Protein AF-A0A1T4W318-F1 (afdb_monomer_lite)

Structure (mmCIF, N/CA/C/O backbone):
data_AF-A0A1T4W318-F1
#
_entry.id   AF-A0A1T4W318-F1
#
loop_
_atom_site.group_PDB
_atom_site.id
_atom_site.type_symbol
_atom_site.label_atom_id
_atom_site.label_alt_id
_atom_site.label_comp_id
_atom_site.label_asym_id
_atom_site.label_entity_id
_atom_site.label_seq_id
_atom_site.pdbx_PDB_ins_code
_atom_site.Cartn_x
_atom_site.Cartn_y
_atom_site.Cartn_z
_atom_site.occupancy
_atom_site.B_iso_or_equiv
_atom_site.auth_seq_id
_atom_site.auth_comp_id
_atom_site.auth_asym_id
_atom_site.auth_atom_id
_atom_site.pdbx_PDB_model_num
ATOM 1 N N . MET A 1 1 ? -6.954 -27.597 54.636 1.00 60.28 1 MET A N 1
ATOM 2 C CA . MET A 1 1 ? -7.439 -26.917 53.409 1.00 60.28 1 MET A CA 1
ATOM 3 C C . MET A 1 1 ? -6.517 -25.800 52.884 1.00 60.28 1 MET A C 1
ATOM 5 O O . MET A 1 1 ? -6.237 -25.804 51.695 1.00 60.28 1 MET A O 1
ATOM 9 N N . LYS A 1 2 ? -5.949 -24.894 53.705 1.00 60.28 2 LYS A N 1
ATOM 10 C CA . LYS A 1 2 ? -5.088 -23.780 53.213 1.00 60.28 2 LYS A CA 1
ATOM 11 C C . LYS A 1 2 ? -3.766 -24.197 52.526 1.00 60.28 2 LYS A C 1
ATOM 13 O O . LYS A 1 2 ? -3.317 -23.517 51.609 1.00 60.28 2 LYS A O 1
ATOM 18 N N . ARG A 1 3 ? -3.153 -25.325 52.920 1.00 59.09 3 ARG A N 1
ATOM 19 C CA . ARG A 1 3 ? -1.892 -25.818 52.319 1.00 59.09 3 ARG A CA 1
ATOM 20 C C . ARG A 1 3 ? -2.048 -26.282 50.864 1.00 59.09 3 ARG A C 1
ATOM 22 O O . ARG A 1 3 ? -1.183 -25.980 50.052 1.00 59.09 3 ARG A O 1
ATOM 29 N N . GLN A 1 4 ? -3.149 -26.951 50.514 1.00 62.69 4 GLN A N 1
ATOM 30 C CA . GLN A 1 4 ? -3.390 -27.417 49.139 1.00 62.69 4 GLN A CA 1
ATOM 31 C C . GLN A 1 4 ? -3.578 -26.246 48.163 1.00 62.69 4 GLN A C 1
ATOM 33 O O . GLN A 1 4 ? -2.947 -26.233 47.110 1.00 62.69 4 GLN A O 1
ATOM 38 N N . ALA A 1 5 ? -4.332 -25.213 48.554 1.00 65.19 5 ALA A N 1
ATOM 39 C CA . ALA A 1 5 ? -4.522 -24.008 47.741 1.00 65.19 5 ALA A CA 1
ATOM 40 C C . ALA A 1 5 ? -3.206 -23.240 47.488 1.00 65.19 5 ALA A C 1
ATOM 42 O O . ALA A 1 5 ? -2.981 -22.720 46.395 1.00 65.19 5 ALA A O 1
ATOM 43 N N . PHE A 1 6 ? -2.297 -23.208 48.471 1.00 68.75 6 PHE A N 1
ATOM 44 C CA . PHE A 1 6 ? -0.977 -22.585 48.319 1.00 68.75 6 PHE A CA 1
ATOM 45 C C . PHE A 1 6 ? -0.082 -23.344 47.325 1.00 68.75 6 PHE A C 1
ATOM 47 O O . PHE A 1 6 ? 0.531 -22.731 46.450 1.00 68.75 6 PHE A O 1
ATOM 54 N N . PHE A 1 7 ? -0.052 -24.679 47.407 1.00 63.84 7 PHE A N 1
ATOM 55 C CA . PHE A 1 7 ? 0.689 -25.517 46.456 1.00 63.84 7 PHE A CA 1
ATOM 56 C C . PHE A 1 7 ? 0.143 -25.395 45.029 1.00 63.84 7 PHE A C 1
ATOM 58 O O . PHE A 1 7 ? 0.917 -25.289 44.077 1.00 63.84 7 PHE A O 1
ATOM 65 N N . GLN A 1 8 ? -1.180 -25.332 44.874 1.00 69.12 8 GLN A N 1
ATOM 66 C CA . GLN A 1 8 ? -1.824 -25.172 43.570 1.00 69.12 8 GLN A CA 1
ATOM 67 C C . GLN A 1 8 ? -1.493 -23.810 42.936 1.00 69.12 8 GLN A C 1
ATOM 69 O O . GLN A 1 8 ? -1.136 -23.744 41.759 1.00 69.12 8 GLN A O 1
ATOM 74 N N . LYS A 1 9 ? -1.499 -22.733 43.735 1.00 70.06 9 LYS A N 1
ATOM 75 C CA . LYS A 1 9 ? -1.124 -21.383 43.284 1.00 70.06 9 LYS A CA 1
ATOM 76 C C . LYS A 1 9 ? 0.356 -21.289 42.896 1.00 70.06 9 LYS A C 1
ATOM 78 O O . LYS A 1 9 ? 0.684 -20.668 41.886 1.00 70.06 9 LYS A O 1
ATOM 83 N N . LYS A 1 10 ? 1.249 -21.947 43.647 1.00 69.81 10 LYS A N 1
ATOM 84 C CA . LYS A 1 10 ? 2.689 -21.997 43.337 1.00 69.81 10 LYS A CA 1
ATOM 85 C C . LYS A 1 10 ? 2.968 -22.756 42.031 1.00 69.81 10 LYS A C 1
ATOM 87 O O . LYS A 1 10 ? 3.762 -22.289 41.218 1.00 69.81 10 LYS A O 1
ATOM 92 N N . ASN A 1 11 ? 2.262 -23.863 41.791 1.00 71.38 11 ASN A N 1
ATOM 93 C CA . ASN A 1 11 ? 2.368 -24.631 40.546 1.00 71.38 11 ASN A CA 1
ATOM 94 C C . ASN A 1 11 ? 1.839 -23.862 39.325 1.00 71.38 11 ASN A C 1
ATOM 96 O O . ASN A 1 11 ? 2.457 -23.915 38.263 1.00 71.38 11 ASN A O 1
ATOM 100 N N . LEU A 1 12 ? 0.745 -23.106 39.470 1.00 76.50 12 LEU A N 1
ATOM 101 C CA . LEU A 1 12 ? 0.215 -22.268 38.390 1.00 76.50 12 LEU A CA 1
ATOM 102 C C . LEU A 1 12 ? 1.187 -21.137 38.021 1.00 76.50 12 LEU A C 1
ATOM 104 O O . LEU A 1 12 ? 1.458 -20.912 36.845 1.00 76.50 12 LEU A O 1
ATOM 108 N N . HIS A 1 13 ? 1.769 -20.468 39.020 1.00 73.56 13 HIS A N 1
ATOM 109 C CA . HIS A 1 13 ? 2.728 -19.389 38.784 1.00 73.56 13 HIS A CA 1
ATOM 110 C C . HIS A 1 13 ? 4.007 -19.890 38.092 1.00 73.56 13 HIS A C 1
ATOM 112 O O . HIS A 1 13 ? 4.540 -19.221 37.209 1.00 73.56 13 HIS A O 1
ATOM 118 N N . HIS A 1 14 ? 4.472 -21.095 38.440 1.00 73.94 14 HIS A N 1
ATOM 119 C CA . HIS A 1 14 ? 5.610 -21.728 37.773 1.00 73.94 14 HIS A CA 1
ATOM 120 C C . HIS A 1 14 ? 5.307 -22.075 36.302 1.00 73.94 14 HIS A C 1
ATOM 122 O O . HIS A 1 14 ? 6.143 -21.845 35.427 1.00 73.94 14 HIS A O 1
ATOM 128 N N . ARG A 1 15 ? 4.099 -22.576 35.999 1.00 71.69 15 ARG A N 1
ATOM 129 C CA . ARG A 1 15 ? 3.668 -22.849 34.613 1.00 71.69 15 ARG A CA 1
ATOM 130 C C . ARG A 1 15 ? 3.577 -21.573 33.773 1.00 71.69 15 ARG A C 1
ATOM 132 O O . ARG A 1 15 ? 4.153 -21.510 32.697 1.00 71.69 15 ARG A O 1
ATOM 139 N N . LEU A 1 16 ? 2.968 -20.514 34.304 1.00 73.25 16 LEU A N 1
ATOM 140 C CA . LEU A 1 16 ? 2.862 -19.235 33.590 1.00 73.25 16 LEU A CA 1
ATOM 141 C C . LEU A 1 16 ? 4.231 -18.586 33.338 1.00 73.25 16 LEU A C 1
ATOM 143 O O . LEU A 1 16 ? 4.449 -17.960 32.301 1.00 73.25 16 LEU A O 1
ATOM 147 N N . PHE A 1 17 ? 5.168 -18.731 34.277 1.00 73.00 17 PHE A N 1
ATOM 148 C CA . PHE A 1 17 ? 6.527 -18.221 34.106 1.00 73.00 17 PHE A CA 1
ATOM 149 C C . PHE A 1 17 ? 7.302 -18.996 33.031 1.00 73.00 17 PHE A C 1
ATOM 151 O O . PHE A 1 17 ? 7.996 -18.392 32.213 1.00 73.00 17 PHE A O 1
ATOM 158 N N . THR A 1 18 ? 7.152 -20.323 32.995 1.00 71.50 18 THR A N 1
ATOM 159 C CA . THR A 1 18 ? 7.801 -21.177 31.987 1.00 71.50 18 THR A CA 1
ATOM 160 C C . THR A 1 18 ? 7.230 -20.946 30.586 1.00 71.50 18 THR A C 1
ATOM 162 O O . THR A 1 18 ? 8.010 -20.768 29.653 1.00 71.50 18 THR A O 1
ATOM 165 N N . GLU A 1 19 ? 5.910 -20.810 30.431 1.00 76.06 19 GLU A N 1
ATOM 166 C CA . GLU A 1 19 ? 5.281 -20.464 29.144 1.00 76.06 19 GLU A CA 1
ATOM 167 C C . GLU A 1 19 ? 5.711 -19.089 28.621 1.00 76.06 19 GLU A C 1
ATOM 169 O O . GLU A 1 19 ? 6.049 -18.947 27.444 1.00 76.06 19 GLU A O 1
ATOM 174 N N . LYS A 1 20 ? 5.765 -18.069 29.490 1.00 71.94 20 LYS A N 1
ATOM 175 C CA . LYS A 1 20 ? 6.260 -16.738 29.101 1.00 71.94 20 LYS A CA 1
ATOM 176 C C . LYS A 1 20 ? 7.716 -16.784 28.648 1.00 71.94 20 LYS A C 1
ATOM 178 O O . LYS A 1 20 ? 8.065 -16.115 27.678 1.00 71.94 20 LYS A O 1
ATOM 183 N N . LYS A 1 21 ? 8.551 -17.580 29.323 1.00 68.31 21 LYS A N 1
ATOM 184 C CA . LYS A 1 21 ? 9.958 -17.755 28.954 1.00 68.31 21 LYS A CA 1
ATOM 185 C C . LYS A 1 21 ? 10.088 -18.429 27.587 1.00 68.31 21 LYS A C 1
ATOM 187 O O . LYS A 1 21 ? 10.815 -17.899 26.757 1.00 68.31 21 LYS A O 1
ATOM 192 N N . HIS A 1 22 ? 9.330 -19.501 27.331 1.00 73.44 22 HIS A N 1
ATOM 193 C CA . HIS A 1 22 ? 9.304 -20.187 26.033 1.00 73.44 22 HIS A CA 1
ATOM 194 C C . HIS A 1 22 ? 8.856 -19.268 24.891 1.00 73.44 22 HIS A C 1
ATOM 196 O O . HIS A 1 22 ? 9.549 -19.164 23.879 1.00 73.44 22 HIS A O 1
ATOM 202 N N . LYS A 1 23 ? 7.767 -18.516 25.088 1.00 75.00 23 LYS A N 1
ATOM 203 C CA . LYS A 1 23 ? 7.253 -17.578 24.082 1.00 75.00 23 LYS A CA 1
ATOM 204 C C . LYS A 1 23 ? 8.242 -16.448 23.774 1.00 75.00 23 LYS A C 1
ATOM 206 O O . LYS A 1 23 ? 8.374 -16.045 22.623 1.00 75.00 23 LYS A O 1
ATOM 211 N N . ALA A 1 24 ? 8.963 -15.959 24.785 1.00 75.62 24 ALA A N 1
ATOM 212 C CA . ALA A 1 24 ? 10.011 -14.959 24.595 1.00 75.62 24 ALA A CA 1
ATOM 213 C C . ALA A 1 24 ? 11.214 -15.522 23.818 1.00 75.62 24 ALA A C 1
ATOM 215 O O . ALA A 1 24 ? 11.727 -14.850 22.926 1.00 75.62 24 ALA A O 1
ATOM 216 N N . THR A 1 25 ? 11.641 -16.759 24.103 1.00 77.62 25 THR A N 1
ATOM 217 C CA . THR A 1 25 ? 12.710 -17.420 23.333 1.00 77.62 25 THR A CA 1
ATOM 218 C C . THR A 1 25 ? 12.327 -17.672 21.877 1.00 77.62 25 THR A C 1
ATOM 220 O O . THR A 1 25 ? 13.171 -17.475 21.006 1.00 77.62 25 THR A O 1
ATOM 223 N N . ASP A 1 26 ? 11.073 -18.028 21.589 1.00 82.06 26 ASP A N 1
ATOM 224 C CA . ASP A 1 26 ? 10.614 -18.270 20.214 1.00 82.06 26 ASP A CA 1
ATOM 225 C C . ASP A 1 26 ? 10.582 -16.985 19.376 1.00 82.06 26 ASP A C 1
ATOM 227 O O . ASP A 1 26 ? 10.966 -16.994 18.206 1.00 82.06 26 ASP A O 1
ATOM 231 N N . GLU A 1 27 ? 10.174 -15.858 19.963 1.00 82.25 27 GLU A N 1
ATOM 232 C CA . GLU A 1 27 ? 10.189 -14.559 19.277 1.00 82.25 27 GLU A CA 1
ATOM 233 C C . GLU A 1 27 ? 11.619 -14.069 19.008 1.00 82.25 27 GLU A C 1
ATOM 235 O O . GLU A 1 27 ? 11.922 -13.607 17.907 1.00 82.25 27 GLU A O 1
ATOM 240 N N . VAL A 1 28 ?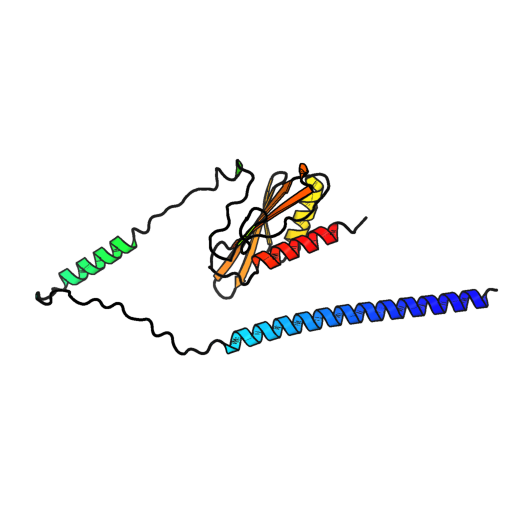 12.537 -14.253 19.964 1.00 79.38 28 VAL A N 1
ATOM 241 C CA . VAL A 1 28 ? 13.962 -13.943 19.762 1.00 79.38 28 VAL A CA 1
ATOM 242 C C . VAL A 1 28 ? 14.576 -14.848 18.688 1.00 79.38 28 VAL A C 1
ATOM 244 O O . VAL A 1 28 ? 15.367 -14.384 17.867 1.00 79.38 28 VAL A O 1
ATOM 247 N N . LEU A 1 29 ? 14.195 -16.128 18.637 1.00 80.75 29 LEU A N 1
ATOM 248 C CA . LEU A 1 29 ? 14.655 -17.056 17.605 1.00 80.75 29 LEU A CA 1
ATOM 249 C C . LEU A 1 29 ? 14.156 -16.648 16.210 1.00 80.75 29 LEU A C 1
ATOM 251 O O . LEU A 1 29 ? 14.946 -16.645 15.266 1.00 80.75 29 LEU A O 1
ATOM 255 N N . LYS A 1 30 ? 12.886 -16.245 16.079 1.00 79.56 30 LYS A N 1
ATOM 256 C CA . LYS A 1 30 ? 12.317 -15.748 14.814 1.00 79.56 30 LYS A CA 1
ATOM 257 C C . LYS A 1 30 ? 13.005 -14.473 14.332 1.00 79.56 30 LYS A C 1
ATOM 259 O O . LYS A 1 30 ? 13.360 -14.394 13.158 1.00 79.56 30 LYS A O 1
ATOM 264 N N . GLU A 1 31 ? 13.244 -13.514 15.224 1.00 79.62 31 GLU A N 1
ATOM 265 C CA . GLU A 1 31 ? 13.974 -12.281 14.900 1.00 79.62 31 GLU A CA 1
ATOM 266 C C . GLU A 1 31 ? 15.417 -12.589 14.466 1.00 79.62 31 GLU A C 1
ATOM 268 O O . GLU A 1 31 ? 15.902 -12.055 13.468 1.00 79.62 31 GLU A O 1
ATOM 273 N N . ASN A 1 32 ? 16.095 -13.520 15.145 1.00 80.31 32 ASN A N 1
ATOM 274 C CA . ASN A 1 32 ? 17.458 -13.927 14.794 1.00 80.31 32 ASN A CA 1
ATOM 275 C C . ASN A 1 32 ? 17.541 -14.666 13.448 1.00 80.31 32 ASN A C 1
ATOM 277 O O . ASN A 1 32 ? 18.517 -14.488 12.717 1.00 80.31 32 ASN A O 1
ATOM 281 N N . ILE A 1 33 ? 16.541 -15.486 13.106 1.00 80.25 33 ILE A N 1
ATOM 282 C CA . ILE A 1 33 ? 16.446 -16.147 11.794 1.00 80.25 33 ILE A CA 1
ATOM 283 C C . ILE A 1 33 ? 16.163 -15.111 10.702 1.00 80.25 33 ILE A C 1
ATOM 285 O O . ILE A 1 33 ? 16.834 -15.103 9.673 1.00 80.25 33 ILE A O 1
ATOM 289 N N . PHE A 1 34 ? 15.230 -14.187 10.942 1.00 80.56 34 PHE A N 1
ATOM 290 C CA . PHE A 1 34 ? 14.921 -13.109 10.006 1.00 80.56 34 PHE A CA 1
ATOM 291 C C . PHE A 1 34 ? 16.146 -12.227 9.722 1.00 80.56 34 PHE A C 1
ATOM 293 O O . PHE A 1 34 ? 16.448 -11.941 8.563 1.00 80.56 34 PHE A O 1
ATOM 300 N N . ARG A 1 35 ? 16.906 -11.853 10.761 1.00 72.88 35 ARG A N 1
ATOM 301 C CA . ARG A 1 35 ? 18.151 -11.087 10.604 1.00 72.88 35 ARG A CA 1
ATOM 302 C C . ARG A 1 35 ? 19.236 -11.857 9.859 1.00 72.88 35 ARG A C 1
ATOM 304 O O . ARG A 1 35 ? 19.910 -11.255 9.027 1.00 72.88 35 ARG A O 1
ATOM 311 N N . ARG A 1 36 ? 19.385 -13.164 10.106 1.00 74.31 36 ARG A N 1
ATOM 312 C CA . ARG A 1 36 ? 20.313 -14.014 9.342 1.00 74.31 36 ARG A CA 1
ATOM 313 C C . ARG A 1 36 ? 19.954 -14.051 7.860 1.00 74.31 36 ARG A C 1
ATOM 315 O O . ARG A 1 36 ? 20.810 -13.728 7.046 1.00 74.31 36 ARG A O 1
ATOM 322 N N . ASN A 1 37 ? 18.688 -14.289 7.525 1.00 72.38 37 ASN A N 1
ATOM 323 C CA . ASN A 1 37 ? 18.222 -14.287 6.134 1.00 72.38 37 ASN A CA 1
ATOM 324 C C . ASN A 1 37 ? 18.430 -12.918 5.459 1.00 72.38 37 ASN A C 1
ATOM 326 O O . ASN A 1 37 ? 18.807 -12.838 4.291 1.00 72.38 37 ASN A O 1
ATOM 330 N N . LEU A 1 38 ? 18.239 -11.817 6.197 1.00 70.44 38 LEU A N 1
ATOM 331 C CA . LEU A 1 38 ? 18.506 -10.468 5.692 1.00 70.44 38 LEU A CA 1
ATOM 332 C C . LEU A 1 38 ? 20.003 -10.234 5.414 1.00 70.44 38 LEU A C 1
ATOM 334 O O . LEU A 1 38 ? 20.351 -9.511 4.482 1.00 70.44 38 LEU A O 1
ATOM 338 N N . GLN A 1 39 ? 20.890 -10.825 6.214 1.00 63.47 39 GLN A N 1
ATOM 339 C CA . GLN A 1 39 ? 22.339 -10.673 6.085 1.00 63.47 39 GLN A CA 1
ATOM 340 C C . GLN A 1 39 ? 22.939 -11.607 5.021 1.00 63.47 39 GLN A C 1
ATOM 342 O O . GLN A 1 39 ? 23.839 -11.197 4.286 1.00 63.47 39 GLN A O 1
ATOM 347 N N . GLU A 1 40 ? 22.395 -12.814 4.863 1.00 62.75 40 GLU A N 1
ATOM 348 C CA . GLU A 1 40 ? 22.712 -13.727 3.757 1.00 62.75 40 GLU A CA 1
ATOM 349 C C . GLU A 1 40 ? 22.303 -13.122 2.407 1.00 62.75 40 GLU A C 1
ATOM 351 O O . GLU A 1 40 ? 23.125 -13.046 1.497 1.00 62.75 40 GLU A O 1
ATOM 356 N N . ASN A 1 41 ? 21.108 -12.530 2.303 1.00 54.88 41 ASN A N 1
ATOM 357 C CA . ASN A 1 41 ? 20.693 -11.819 1.087 1.00 54.88 41 ASN A CA 1
ATOM 358 C C . ASN A 1 41 ? 21.573 -10.593 0.776 1.00 54.88 41 ASN A C 1
ATOM 360 O O . ASN A 1 41 ? 21.838 -10.297 -0.388 1.00 54.88 41 ASN A O 1
ATOM 364 N N . LYS A 1 42 ? 22.083 -9.890 1.798 1.00 55.06 42 LYS A N 1
ATOM 365 C CA . LYS A 1 42 ? 23.044 -8.785 1.610 1.00 55.06 42 LYS A CA 1
ATOM 366 C C . LYS A 1 42 ? 24.429 -9.260 1.165 1.00 55.06 42 LYS A C 1
ATOM 368 O O . LYS A 1 42 ? 25.103 -8.547 0.432 1.00 55.06 42 LYS A O 1
ATOM 373 N N . THR A 1 43 ? 24.873 -10.433 1.612 1.00 50.97 43 THR A N 1
ATOM 374 C CA . THR A 1 43 ? 26.189 -10.987 1.245 1.00 50.97 43 THR A CA 1
ATOM 375 C C . THR A 1 43 ? 26.170 -11.725 -0.093 1.00 50.97 43 THR A C 1
ATOM 377 O O . THR A 1 43 ? 27.205 -11.760 -0.757 1.00 50.97 43 THR A O 1
ATOM 380 N N . ALA A 1 44 ? 25.013 -12.228 -0.534 1.00 50.81 44 ALA A N 1
ATOM 381 C CA . ALA A 1 44 ? 24.790 -12.663 -1.914 1.00 50.81 44 ALA A CA 1
ATOM 382 C C . ALA A 1 44 ? 24.876 -11.478 -2.899 1.00 50.81 44 ALA A C 1
ATOM 384 O O . ALA A 1 44 ? 25.549 -11.572 -3.918 1.00 50.81 44 ALA A O 1
ATOM 385 N N . MET A 1 45 ? 24.328 -10.312 -2.525 1.00 51.00 45 MET A N 1
ATOM 386 C CA . MET A 1 45 ? 24.372 -9.077 -3.328 1.00 51.00 45 MET A CA 1
ATOM 387 C C . MET A 1 45 ? 25.800 -8.578 -3.641 1.00 51.00 45 MET A C 1
ATOM 389 O O . MET A 1 45 ? 25.998 -7.872 -4.625 1.00 51.00 45 MET A O 1
ATOM 393 N N . LEU A 1 46 ? 26.803 -8.940 -2.831 1.00 48.84 46 LEU A N 1
ATOM 394 C CA . LEU A 1 46 ? 28.198 -8.521 -3.030 1.00 48.84 46 LEU A CA 1
ATOM 395 C C . LEU A 1 46 ? 29.050 -9.522 -3.828 1.00 48.84 46 LEU A C 1
ATOM 397 O O . LEU A 1 46 ? 30.171 -9.178 -4.193 1.00 48.84 46 LEU A O 1
ATOM 401 N N . ARG A 1 47 ? 28.561 -10.741 -4.102 1.00 43.56 47 ARG A N 1
ATOM 402 C CA . ARG A 1 47 ? 29.330 -11.765 -4.839 1.00 43.56 47 ARG A CA 1
ATOM 403 C C . ARG A 1 47 ? 29.023 -11.833 -6.333 1.00 43.56 47 ARG A C 1
ATOM 405 O O . ARG A 1 47 ? 29.865 -12.320 -7.077 1.00 43.56 47 ARG A O 1
ATOM 412 N N . ASP A 1 48 ? 27.901 -11.271 -6.774 1.00 45.66 48 ASP A N 1
ATOM 413 C CA . ASP A 1 48 ? 27.502 -11.312 -8.188 1.00 45.66 48 ASP A CA 1
ATOM 414 C C . ASP A 1 48 ? 28.009 -10.107 -9.008 1.00 45.66 48 ASP A C 1
ATOM 416 O O . ASP A 1 48 ? 27.801 -10.037 -10.217 1.00 45.66 48 ASP A O 1
ATOM 420 N N . PHE A 1 49 ? 28.758 -9.184 -8.390 1.00 45.81 49 PHE A N 1
ATOM 421 C CA . PHE A 1 49 ? 29.509 -8.133 -9.090 1.00 45.81 49 PHE A CA 1
ATOM 422 C C . PHE A 1 49 ? 30.851 -8.669 -9.628 1.00 45.81 49 PHE A C 1
ATOM 424 O O . PHE A 1 49 ? 31.925 -8.166 -9.304 1.00 45.81 49 PHE A O 1
ATOM 431 N N . SER A 1 50 ? 30.802 -9.706 -10.468 1.00 41.91 50 SER A N 1
ATOM 432 C CA . SER A 1 50 ? 31.928 -10.052 -11.340 1.00 41.91 50 SER A CA 1
ATOM 433 C C . SER A 1 50 ? 31.763 -9.297 -12.655 1.00 41.91 50 SER A C 1
ATOM 435 O O . SER A 1 50 ? 30.931 -9.633 -13.496 1.00 41.91 50 SER A O 1
ATOM 437 N N . PHE A 1 51 ? 32.537 -8.222 -12.797 1.00 47.53 51 PHE A N 1
ATOM 438 C CA . PHE A 1 51 ? 32.686 -7.435 -14.018 1.00 47.53 51 PHE A CA 1
ATOM 439 C C . PHE A 1 51 ? 33.385 -8.292 -15.085 1.00 47.53 51 PHE A C 1
ATOM 441 O O . PHE A 1 51 ? 34.597 -8.223 -15.266 1.00 47.53 51 PHE A O 1
ATOM 448 N N . SER A 1 52 ? 32.643 -9.142 -15.787 1.00 45.84 52 SER A N 1
ATOM 449 C CA . SER A 1 52 ? 33.125 -9.722 -17.035 1.00 45.84 52 SER A CA 1
ATOM 450 C C . SER A 1 52 ? 31.949 -10.082 -17.928 1.00 45.84 52 SER A C 1
ATOM 452 O O . SER A 1 52 ? 30.989 -10.702 -17.483 1.00 45.84 52 SER A O 1
ATOM 454 N N . SER A 1 53 ? 32.057 -9.681 -19.195 1.00 45.53 53 SER A N 1
ATOM 455 C CA . SER A 1 53 ? 31.164 -10.048 -20.300 1.00 45.53 53 SER A CA 1
ATOM 456 C C . SER A 1 53 ? 29.877 -9.225 -20.456 1.00 45.53 53 SER A C 1
ATOM 458 O O . SER A 1 53 ? 28.776 -9.763 -20.479 1.00 45.53 53 SER A O 1
ATOM 460 N N . ILE A 1 54 ? 30.018 -7.924 -20.725 1.00 44.28 54 ILE A N 1
ATOM 461 C CA . ILE A 1 54 ? 29.051 -7.220 -21.583 1.00 44.28 54 ILE A CA 1
ATOM 462 C C . ILE A 1 54 ? 29.795 -6.751 -22.836 1.00 44.28 54 ILE A C 1
ATOM 464 O O . ILE A 1 54 ? 30.354 -5.659 -22.885 1.00 44.28 54 ILE A O 1
ATOM 468 N N . VAL A 1 55 ? 29.835 -7.620 -23.846 1.00 44.09 55 VAL A N 1
ATOM 469 C CA . VAL A 1 55 ? 30.171 -7.246 -25.223 1.00 44.09 55 VAL A CA 1
ATOM 470 C C . VAL A 1 55 ? 28.849 -6.874 -25.888 1.00 44.09 55 VAL A C 1
ATOM 472 O O . VAL A 1 55 ? 28.047 -7.746 -26.211 1.00 44.09 55 VAL A O 1
ATOM 475 N N . PHE A 1 56 ? 28.583 -5.576 -26.033 1.00 35.69 56 PHE A N 1
ATOM 476 C CA . PHE A 1 56 ? 27.461 -5.095 -26.839 1.00 35.69 56 PHE A CA 1
ATOM 477 C C . PHE A 1 56 ? 27.779 -5.298 -28.331 1.00 35.69 56 PHE A C 1
ATOM 479 O O . PHE A 1 56 ? 28.877 -4.936 -28.762 1.00 35.69 56 PHE A O 1
ATOM 486 N N . PRO A 1 57 ? 26.854 -5.839 -29.144 1.00 41.31 57 PRO A N 1
ATOM 487 C CA . PRO A 1 57 ? 27.047 -5.911 -30.583 1.00 41.31 57 PRO A CA 1
ATOM 488 C C . PRO A 1 57 ? 26.913 -4.502 -31.175 1.00 41.31 57 PRO A C 1
ATOM 490 O O . PRO A 1 57 ? 25.885 -3.841 -31.032 1.00 41.31 57 PRO A O 1
ATOM 493 N N . ILE A 1 58 ? 27.977 -4.040 -31.826 1.00 43.78 58 ILE A N 1
ATOM 494 C CA . ILE A 1 58 ? 28.003 -2.802 -32.610 1.00 43.78 58 ILE A CA 1
ATOM 495 C C . ILE A 1 58 ? 27.060 -2.994 -33.810 1.00 43.78 58 ILE A C 1
ATOM 497 O O . ILE A 1 58 ? 27.221 -3.979 -34.537 1.00 43.78 58 ILE A O 1
ATOM 501 N N . PRO A 1 59 ? 26.084 -2.101 -34.057 1.00 41.78 59 PRO A N 1
ATOM 502 C CA . PRO A 1 59 ? 25.259 -2.199 -35.246 1.00 41.78 59 PRO A CA 1
ATOM 503 C C . PRO A 1 59 ? 26.106 -1.907 -36.488 1.00 41.78 59 PRO A C 1
ATOM 505 O O . PRO A 1 59 ? 26.845 -0.926 -36.571 1.00 41.78 59 PRO A O 1
ATOM 508 N N . PHE A 1 60 ? 25.970 -2.811 -37.448 1.00 47.06 60 PHE A N 1
ATOM 509 C CA . PHE A 1 60 ? 26.597 -2.833 -38.759 1.00 47.06 60 PHE A CA 1
ATOM 510 C C . PHE A 1 60 ? 26.085 -1.647 -39.601 1.00 47.06 60 PHE A C 1
ATOM 512 O O . PHE A 1 60 ? 25.121 -1.769 -40.350 1.00 47.06 60 PHE A O 1
ATOM 519 N N . PHE A 1 61 ? 26.696 -0.471 -39.448 1.00 40.16 61 PHE A N 1
ATOM 520 C CA . PHE A 1 61 ? 26.498 0.672 -40.345 1.00 40.16 61 PHE A CA 1
ATOM 521 C C . PHE A 1 61 ? 27.550 0.607 -41.456 1.00 40.16 61 PHE A C 1
ATOM 523 O O . PHE A 1 61 ? 28.626 1.196 -41.369 1.00 40.16 61 PHE A O 1
ATOM 530 N N . THR A 1 62 ? 27.256 -0.153 -42.508 1.00 47.75 62 THR A N 1
ATOM 531 C CA . THR A 1 62 ? 28.006 -0.092 -43.764 1.00 47.75 62 THR A CA 1
ATOM 532 C C . THR A 1 62 ? 27.272 0.802 -44.751 1.00 47.75 62 THR A C 1
ATOM 534 O O . THR A 1 62 ? 26.090 0.586 -45.001 1.00 47.75 62 THR A O 1
ATOM 537 N N . GLN A 1 63 ? 28.046 1.706 -45.361 1.00 50.47 63 GLN A N 1
ATOM 538 C CA . GLN A 1 63 ? 27.748 2.581 -46.506 1.00 50.47 63 GLN A CA 1
ATOM 539 C C . GLN A 1 63 ? 27.312 4.017 -46.174 1.00 50.47 63 GLN A C 1
ATOM 541 O O . GLN A 1 63 ? 26.163 4.411 -46.341 1.00 50.47 63 GLN A O 1
ATOM 546 N N . LEU A 1 64 ? 28.305 4.839 -45.818 1.00 50.47 64 LEU A N 1
ATOM 547 C CA . LEU A 1 64 ? 28.319 6.262 -46.167 1.00 50.47 64 LEU A CA 1
ATOM 548 C C . LEU A 1 64 ? 29.364 6.494 -47.277 1.00 50.47 64 LEU A C 1
ATOM 550 O O . LEU A 1 64 ? 30.425 5.863 -47.240 1.00 50.47 64 LEU A O 1
ATOM 554 N N . PRO A 1 65 ? 29.088 7.363 -48.267 1.00 48.75 65 PRO A N 1
ATOM 555 C CA . PRO A 1 65 ? 29.992 7.616 -49.382 1.00 48.75 65 PRO A CA 1
ATOM 556 C C . PRO A 1 65 ? 31.230 8.387 -48.902 1.00 48.75 65 PRO A C 1
ATOM 558 O O . PRO A 1 65 ? 31.157 9.548 -48.504 1.00 48.75 65 PRO A O 1
ATOM 561 N N . TYR A 1 66 ? 32.384 7.724 -48.944 1.00 48.47 66 TYR A N 1
ATOM 562 C CA . TYR A 1 66 ? 33.702 8.332 -48.768 1.00 48.47 66 TYR A CA 1
ATOM 563 C C . TYR A 1 66 ? 34.062 9.079 -50.057 1.00 48.47 66 TYR A C 1
ATOM 565 O O . TYR A 1 66 ? 34.336 8.445 -51.074 1.00 48.47 66 TYR A O 1
ATOM 573 N N . GLY A 1 67 ? 34.041 10.414 -50.046 1.00 53.50 67 GLY A N 1
ATOM 574 C CA . GLY A 1 67 ? 34.398 11.156 -51.260 1.00 53.50 67 GLY A CA 1
ATOM 575 C C . GLY A 1 67 ? 34.449 12.679 -51.212 1.00 53.50 67 GLY A C 1
ATOM 576 O O . GLY A 1 67 ? 34.682 13.280 -52.254 1.00 53.50 67 GLY A O 1
ATOM 577 N N . THR A 1 68 ? 34.273 13.335 -50.065 1.00 54.81 68 THR A N 1
ATOM 578 C CA . THR A 1 68 ? 34.464 14.793 -49.974 1.00 54.81 68 THR A CA 1
ATOM 579 C C . THR A 1 68 ? 35.248 15.137 -48.719 1.00 54.81 68 THR A C 1
ATOM 581 O O . THR A 1 68 ? 34.887 14.698 -47.628 1.00 54.81 68 THR A O 1
ATOM 584 N N . SER A 1 69 ? 36.321 15.916 -48.864 1.00 59.88 69 SER A N 1
ATOM 585 C CA . SER A 1 69 ? 37.100 16.463 -47.753 1.00 59.88 69 SER A CA 1
ATOM 586 C C . SER A 1 69 ? 36.175 17.220 -46.795 1.00 59.88 69 SER A C 1
ATOM 588 O O . SER A 1 69 ? 35.704 18.310 -47.120 1.00 59.88 69 SER A O 1
ATOM 590 N N . MET A 1 70 ? 35.886 16.629 -45.634 1.00 55.09 70 MET A N 1
ATOM 591 C CA . MET A 1 70 ? 35.120 17.280 -44.573 1.00 55.09 70 MET A CA 1
ATOM 592 C C . MET A 1 70 ? 35.900 18.501 -44.093 1.00 55.09 70 MET A C 1
ATOM 594 O O . MET A 1 70 ? 36.946 18.376 -43.458 1.00 55.09 70 MET A O 1
ATOM 598 N N . THR A 1 71 ? 35.403 19.691 -44.412 1.00 71.19 71 THR A N 1
ATOM 599 C CA . THR A 1 71 ? 35.920 20.934 -43.844 1.00 71.19 71 THR A CA 1
ATOM 600 C C . THR A 1 71 ? 35.445 21.044 -42.391 1.00 71.19 71 THR 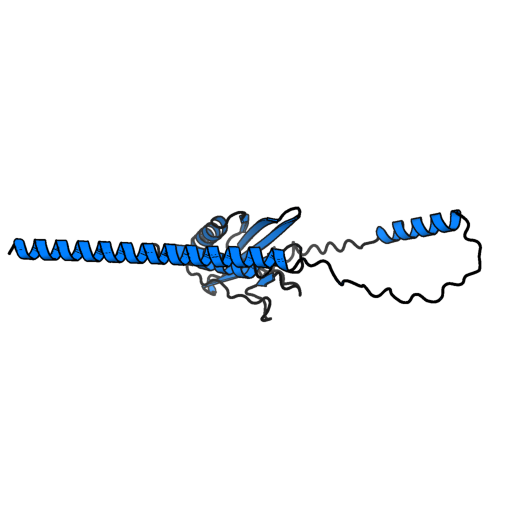A C 1
ATOM 602 O O . THR A 1 71 ? 34.411 20.487 -42.012 1.00 71.19 71 THR A O 1
ATOM 605 N N . SER A 1 72 ? 36.185 21.764 -41.540 1.00 66.81 72 SER A N 1
ATOM 606 C CA . SER A 1 72 ? 35.842 21.966 -40.117 1.00 66.81 72 SER A CA 1
ATOM 607 C C . SER A 1 72 ? 34.425 22.531 -39.907 1.00 66.81 72 SER A C 1
ATOM 609 O O . SER A 1 72 ? 33.795 22.299 -38.876 1.00 66.81 72 SER A O 1
ATOM 611 N N . GLN A 1 73 ? 33.884 23.201 -40.925 1.00 69.06 73 GLN A N 1
ATOM 612 C CA . GLN A 1 73 ? 32.543 23.777 -40.966 1.00 69.06 73 GLN A CA 1
ATOM 613 C C . GLN A 1 73 ? 31.431 22.719 -41.126 1.00 69.06 73 GLN A C 1
ATOM 615 O O . GLN A 1 73 ? 30.350 22.859 -40.550 1.00 69.06 73 GLN A O 1
ATOM 620 N N . SER A 1 74 ? 31.701 21.613 -41.828 1.00 70.38 74 SER A N 1
ATOM 621 C CA . SER A 1 74 ? 30.783 20.467 -41.949 1.00 70.38 74 SER A CA 1
ATOM 622 C C . SER A 1 74 ? 30.653 19.688 -40.633 1.00 70.38 74 SER A C 1
ATOM 624 O O . SER A 1 74 ? 29.599 19.149 -40.317 1.00 70.38 74 SER A O 1
ATOM 626 N N . LEU A 1 75 ? 31.714 19.663 -39.825 1.00 70.25 75 LEU A N 1
ATOM 627 C CA . LEU A 1 75 ? 31.733 18.995 -38.520 1.00 70.25 75 LEU A CA 1
ATOM 628 C C . LEU A 1 75 ? 30.945 19.782 -37.460 1.00 70.25 75 LEU A C 1
ATOM 630 O O . LEU A 1 75 ? 30.173 19.203 -36.699 1.00 70.25 75 LEU A O 1
ATOM 634 N N . LEU A 1 76 ? 31.083 21.111 -37.461 1.00 73.94 76 LEU A N 1
ATOM 635 C CA . LEU A 1 76 ? 30.343 22.011 -36.570 1.00 73.94 76 LEU A CA 1
ATOM 636 C C . LEU A 1 76 ? 28.833 22.003 -36.845 1.00 73.94 76 LEU A C 1
ATOM 638 O O . LEU A 1 76 ? 28.034 22.026 -35.910 1.00 73.94 76 LEU A O 1
ATOM 642 N N . THR A 1 77 ? 28.434 21.927 -38.115 1.00 74.31 77 THR A N 1
ATOM 643 C CA . THR A 1 77 ? 27.016 21.861 -38.504 1.00 74.31 77 THR A CA 1
ATOM 644 C C . THR A 1 77 ? 26.374 20.532 -38.109 1.00 74.31 77 THR A C 1
ATOM 646 O O . THR A 1 77 ? 25.269 20.533 -37.572 1.00 74.31 77 THR A O 1
ATOM 649 N N . LEU A 1 78 ? 27.080 19.407 -38.265 1.00 76.56 78 LEU A N 1
ATOM 650 C CA . LEU A 1 78 ? 26.602 18.103 -37.791 1.00 76.56 78 LEU A CA 1
ATOM 651 C C . LEU A 1 78 ? 26.456 18.064 -36.262 1.00 76.56 78 LEU A C 1
ATOM 653 O O . LEU A 1 78 ? 25.450 17.562 -35.762 1.00 76.56 78 LEU A O 1
ATOM 657 N N . LEU A 1 79 ? 27.401 18.650 -35.518 1.00 79.44 79 LEU A N 1
ATOM 658 C CA . LEU A 1 79 ? 27.318 18.744 -34.057 1.00 79.44 79 LEU A CA 1
ATOM 659 C C . LEU A 1 79 ? 26.116 19.597 -33.607 1.00 79.44 79 LEU A C 1
ATOM 661 O O . LEU A 1 79 ? 25.389 19.209 -32.696 1.00 79.44 79 LEU A O 1
ATOM 665 N N . ALA A 1 80 ? 25.865 20.727 -34.277 1.00 77.75 80 ALA A N 1
ATOM 666 C CA . ALA A 1 80 ? 24.727 21.600 -33.990 1.00 77.75 80 ALA A CA 1
ATOM 667 C C . ALA A 1 80 ? 23.375 20.923 -34.279 1.00 77.75 80 ALA A C 1
ATOM 669 O O . ALA A 1 80 ? 22.443 21.059 -33.491 1.00 77.75 80 ALA A O 1
ATOM 670 N N . VAL A 1 81 ? 23.271 20.139 -35.359 1.00 77.12 81 VAL A N 1
ATOM 671 C CA . VAL A 1 81 ? 22.059 19.365 -35.682 1.00 77.12 81 VAL A CA 1
ATOM 672 C C . VAL A 1 81 ? 21.797 18.283 -34.631 1.00 77.12 81 VAL A C 1
ATOM 674 O O . VAL A 1 81 ? 20.659 18.131 -34.198 1.00 77.12 81 VAL A O 1
ATOM 677 N N . TRP A 1 82 ? 22.833 17.592 -34.145 1.00 75.19 82 TRP A N 1
ATOM 678 C CA . TRP A 1 82 ? 22.703 16.631 -33.040 1.00 75.19 82 TRP A CA 1
ATOM 679 C C . TRP A 1 82 ? 22.267 17.290 -31.723 1.00 75.19 82 TRP A C 1
ATOM 681 O O . TRP A 1 82 ? 21.435 16.731 -31.010 1.00 75.19 82 TRP A O 1
ATOM 691 N N . ILE A 1 83 ? 22.760 18.495 -31.420 1.00 76.50 83 ILE A N 1
ATOM 692 C CA . ILE A 1 83 ? 22.338 19.271 -30.241 1.00 76.50 83 ILE A CA 1
ATOM 693 C C . ILE A 1 83 ? 20.874 19.730 -30.380 1.00 76.50 83 ILE A C 1
ATOM 695 O O . ILE A 1 83 ? 20.099 19.597 -29.434 1.00 76.50 83 ILE A O 1
ATOM 699 N N . CYS A 1 84 ? 20.459 20.196 -31.562 1.00 70.69 84 CYS A N 1
ATOM 700 C CA . CYS A 1 84 ? 19.072 20.587 -31.836 1.00 70.69 84 CYS A CA 1
ATOM 701 C C . CYS A 1 84 ? 18.100 19.395 -31.799 1.00 70.69 84 CYS A C 1
ATOM 703 O O . CYS A 1 84 ? 16.985 19.530 -31.299 1.00 70.69 84 CYS A O 1
ATOM 705 N N . LEU A 1 85 ? 18.521 18.218 -32.273 1.00 66.12 85 LEU A N 1
ATOM 706 C CA . LEU A 1 85 ? 17.727 16.985 -32.211 1.00 66.12 85 LEU A CA 1
ATOM 707 C C . LEU A 1 85 ? 17.655 16.410 -30.787 1.00 66.12 85 LEU A C 1
ATOM 709 O O . LEU A 1 85 ? 16.625 15.858 -30.409 1.00 66.12 85 LEU A O 1
ATOM 713 N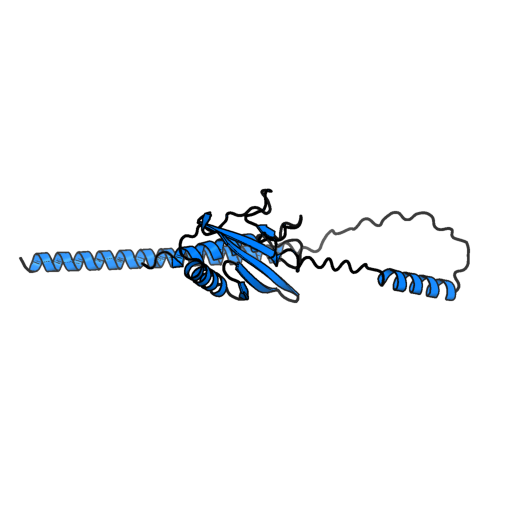 N . GLY A 1 86 ? 18.691 16.607 -29.964 1.00 60.56 86 GLY A N 1
ATOM 714 C CA . GLY A 1 86 ? 18.679 16.263 -28.537 1.00 60.56 86 GLY A CA 1
ATOM 715 C C . GLY A 1 86 ? 17.735 17.127 -27.688 1.00 60.56 86 GLY A C 1
ATOM 716 O O . GLY A 1 86 ? 17.310 16.699 -26.617 1.00 60.56 86 GLY A O 1
ATOM 717 N N . LEU A 1 87 ? 17.358 18.315 -28.176 1.00 59.84 87 LEU A N 1
ATOM 718 C CA . LEU A 1 87 ? 16.424 19.232 -27.509 1.00 59.84 87 LEU A CA 1
ATOM 719 C C . LEU A 1 87 ? 14.954 19.026 -27.911 1.00 59.84 87 LEU A C 1
ATOM 721 O O . LEU A 1 87 ? 14.073 19.645 -27.319 1.00 59.84 87 LEU A O 1
ATOM 725 N N . CYS A 1 88 ? 14.659 18.127 -28.854 1.00 56.56 88 CYS A N 1
ATOM 726 C CA . CYS A 1 88 ? 13.291 17.755 -29.220 1.00 56.56 88 CYS A CA 1
ATOM 727 C C . CYS A 1 88 ? 12.911 16.381 -28.643 1.00 56.56 88 CYS A C 1
ATOM 729 O O . CYS A 1 88 ? 12.410 15.504 -29.341 1.00 56.56 88 CYS A O 1
ATOM 731 N N . SER A 1 89 ? 13.150 16.176 -27.346 1.00 56.53 89 SER A N 1
ATOM 732 C CA . SER A 1 89 ? 12.424 15.141 -26.607 1.00 56.53 89 SER A CA 1
ATOM 733 C C . SER A 1 89 ? 11.094 15.735 -26.163 1.00 56.53 89 SER A C 1
ATOM 735 O O . SER A 1 89 ? 11.027 16.597 -25.289 1.00 56.53 89 SER A O 1
ATOM 737 N N . CYS A 1 90 ? 10.042 15.302 -26.844 1.00 54.50 90 CYS A N 1
ATOM 738 C CA . CYS A 1 90 ? 8.651 15.621 -26.587 1.00 54.50 90 CYS A CA 1
ATOM 739 C C . CYS A 1 90 ? 8.302 15.550 -25.090 1.00 54.50 90 CYS A C 1
ATOM 741 O O . CYS A 1 90 ? 8.225 14.480 -24.486 1.00 54.50 90 CYS A O 1
ATOM 743 N N . VAL A 1 91 ? 8.001 16.708 -24.499 1.00 54.50 91 VAL A N 1
ATOM 744 C CA . VAL A 1 91 ? 7.193 16.774 -23.282 1.00 54.50 91 VAL A CA 1
ATOM 745 C C . VAL A 1 91 ? 5.790 16.319 -23.666 1.00 54.50 91 VAL A C 1
ATOM 747 O O . VAL A 1 91 ? 4.958 17.100 -24.114 1.00 54.50 91 VAL A O 1
ATOM 750 N N . THR A 1 92 ? 5.521 15.030 -23.499 1.00 50.72 92 THR A N 1
ATOM 751 C CA . THR A 1 92 ? 4.160 14.564 -23.243 1.00 50.72 92 THR A CA 1
ATOM 752 C C . THR A 1 92 ? 3.974 14.563 -21.733 1.00 50.72 92 THR A C 1
ATOM 754 O O . THR A 1 92 ? 4.019 13.538 -21.063 1.00 50.72 92 THR A O 1
ATOM 757 N N . ALA A 1 93 ? 3.793 15.758 -21.169 1.00 54.09 93 ALA A N 1
ATOM 758 C CA . ALA A 1 93 ? 3.162 15.883 -19.865 1.00 54.09 93 ALA A CA 1
ATOM 759 C C . ALA A 1 93 ? 1.671 15.584 -20.071 1.00 54.09 93 ALA A C 1
ATOM 761 O O . ALA A 1 93 ? 0.853 16.481 -20.247 1.00 54.09 93 ALA A O 1
ATOM 762 N N . SER A 1 94 ? 1.325 14.300 -20.147 1.00 49.59 94 SER A N 1
ATOM 763 C CA . SER A 1 94 ? -0.062 13.864 -20.042 1.00 49.59 94 SER A CA 1
ATOM 764 C C . SER A 1 94 ? -0.502 14.105 -18.603 1.00 49.59 94 SER A C 1
ATOM 766 O O . SER A 1 94 ? -0.216 13.310 -17.708 1.00 49.59 94 SER A O 1
ATOM 768 N N . ASP A 1 95 ? -1.142 15.249 -18.387 1.00 48.88 95 ASP A N 1
ATOM 769 C CA . ASP A 1 95 ? -1.701 15.673 -17.112 1.00 48.88 95 ASP A CA 1
ATOM 770 C C . ASP A 1 95 ? -2.951 14.833 -16.798 1.00 48.88 95 ASP A C 1
ATOM 772 O O . ASP A 1 95 ? -4.092 15.217 -17.043 1.00 48.88 95 ASP A O 1
ATOM 776 N N . SER A 1 96 ? -2.730 13.609 -16.315 1.00 51.47 96 SER A N 1
ATOM 777 C CA . SER A 1 96 ? -3.793 12.682 -15.914 1.00 51.47 96 SER A CA 1
ATOM 778 C C . SER A 1 96 ? -4.386 13.017 -14.541 1.00 51.47 96 SER A C 1
ATOM 780 O O . SER A 1 96 ? -5.325 12.362 -14.098 1.00 51.47 96 SER A O 1
ATOM 782 N N . SER A 1 97 ? -3.844 14.013 -13.839 1.00 54.66 97 SER A N 1
ATOM 783 C CA . SER A 1 97 ? -4.168 14.295 -12.437 1.00 54.66 97 SER A CA 1
ATOM 784 C C . SER A 1 97 ? -5.621 14.750 -12.221 1.00 54.66 97 SER A C 1
ATOM 786 O O . SER A 1 97 ? -6.222 14.439 -11.191 1.00 54.66 97 SER A O 1
ATOM 788 N N . SER A 1 98 ? -6.226 15.422 -13.206 1.00 47.94 98 SER A N 1
ATOM 789 C CA . SER A 1 98 ? -7.547 16.045 -13.055 1.00 47.94 98 SER A CA 1
ATOM 790 C C . SER A 1 98 ? -8.732 15.080 -13.235 1.00 47.94 98 SER A C 1
ATOM 792 O O . SER A 1 98 ? -9.743 15.242 -12.550 1.00 47.94 98 SER A O 1
ATOM 794 N N . ASP A 1 99 ? -8.616 14.029 -14.059 1.00 48.31 99 ASP A N 1
ATOM 795 C CA . ASP A 1 99 ? -9.701 13.046 -14.289 1.00 48.31 99 ASP A CA 1
ATOM 796 C C . ASP A 1 99 ? -9.719 11.907 -13.241 1.00 48.31 99 ASP A C 1
ATOM 798 O O . ASP A 1 99 ? -10.761 11.316 -12.944 1.00 48.31 99 ASP A O 1
ATOM 802 N N . LEU A 1 100 ? -8.581 11.646 -12.588 1.00 51.16 100 LEU A N 1
ATOM 803 C CA . LEU A 1 100 ? -8.435 10.645 -11.517 1.00 51.16 100 LEU A CA 1
ATOM 804 C C . LEU A 1 100 ? -9.173 11.018 -10.222 1.00 51.16 100 LEU A C 1
ATOM 806 O O . LEU A 1 100 ? -9.618 10.142 -9.484 1.00 51.16 100 LEU A O 1
ATOM 810 N N . SER A 1 101 ? -9.380 12.311 -9.968 1.00 46.12 101 SER A N 1
ATOM 811 C CA . SER A 1 101 ? -10.216 12.769 -8.848 1.00 46.12 101 SER A CA 1
ATOM 812 C C . SER A 1 101 ? -11.708 12.457 -9.057 1.00 46.12 101 SER A C 1
ATOM 814 O O . SER A 1 101 ? -12.440 12.229 -8.092 1.00 46.12 101 SER A O 1
ATOM 816 N N . LYS A 1 102 ? -12.165 12.388 -10.319 1.00 47.47 102 LYS A N 1
ATOM 817 C CA . LYS A 1 102 ? -13.564 12.106 -10.687 1.00 47.47 102 LYS A CA 1
ATOM 818 C C . LYS A 1 102 ? -13.865 10.620 -10.811 1.00 47.47 102 LYS A C 1
ATOM 820 O O . LYS A 1 102 ? -14.954 10.184 -10.442 1.00 47.47 102 LYS A O 1
ATOM 825 N N . ARG A 1 103 ? -12.916 9.821 -11.297 1.00 53.56 103 ARG A N 1
ATOM 826 C CA . ARG A 1 103 ? -13.024 8.359 -11.303 1.00 53.56 103 ARG A CA 1
ATOM 827 C C . ARG A 1 103 ? -12.211 7.842 -10.129 1.00 53.56 103 ARG A C 1
ATOM 829 O O . ARG A 1 103 ? -11.013 7.673 -10.278 1.00 53.56 103 ARG A O 1
ATOM 836 N N . ARG A 1 104 ? -12.846 7.582 -8.978 1.00 64.75 104 ARG A N 1
ATOM 837 C CA . ARG A 1 104 ? -12.226 6.990 -7.767 1.00 64.75 104 ARG A CA 1
ATOM 838 C C . ARG A 1 104 ? -11.691 5.566 -8.019 1.00 64.75 104 ARG A C 1
ATOM 840 O O . ARG A 1 104 ? -12.147 4.590 -7.432 1.00 64.75 104 ARG A O 1
ATOM 847 N N . ARG A 1 105 ? -10.757 5.421 -8.947 1.00 77.69 105 ARG A N 1
ATOM 848 C CA . ARG A 1 105 ? -10.100 4.193 -9.364 1.00 77.69 105 ARG A CA 1
ATOM 849 C C . ARG A 1 105 ? -8.653 4.557 -9.630 1.00 77.69 105 ARG A C 1
ATOM 851 O O . ARG A 1 105 ? -8.383 5.546 -10.296 1.00 77.69 105 ARG A O 1
ATOM 858 N N . PHE A 1 106 ? -7.740 3.765 -9.092 1.00 89.19 106 PHE A N 1
ATOM 859 C CA . PHE A 1 106 ? -6.317 4.032 -9.239 1.00 89.19 106 PHE A CA 1
ATOM 860 C C . PHE A 1 106 ? -5.889 4.035 -10.703 1.00 89.19 106 PHE A C 1
ATOM 862 O O . PHE A 1 106 ? -6.454 3.301 -11.523 1.00 89.19 106 PHE A O 1
ATOM 869 N N . THR A 1 107 ? -4.828 4.782 -11.003 1.00 90.25 107 THR A N 1
ATOM 870 C CA . THR A 1 107 ? -4.124 4.651 -12.278 1.00 90.25 107 THR A CA 1
ATOM 871 C C . THR A 1 107 ? -3.735 3.184 -12.487 1.00 90.25 107 THR A C 1
ATOM 873 O O . THR A 1 107 ? -3.209 2.562 -11.554 1.00 90.25 107 THR A O 1
ATOM 876 N N . PRO A 1 108 ? -3.971 2.603 -13.677 1.00 92.50 108 PRO A N 1
ATOM 877 C CA . PRO A 1 108 ? -3.513 1.254 -13.981 1.00 92.50 108 PRO A CA 1
ATOM 878 C C . PRO A 1 108 ? -2.011 1.094 -13.724 1.00 92.50 108 PRO A C 1
ATOM 880 O O . PRO A 1 108 ? -1.236 2.041 -13.884 1.00 92.50 108 PRO A O 1
ATOM 883 N N . CYS A 1 109 ? -1.592 -0.106 -13.320 1.00 93.31 109 CYS A N 1
ATOM 884 C CA . CYS A 1 109 ? -0.166 -0.398 -13.250 1.00 93.31 109 CYS A CA 1
ATOM 885 C C . CYS A 1 109 ? 0.445 -0.347 -14.660 1.00 93.31 109 CYS A C 1
ATOM 887 O O . CYS A 1 109 ? -0.189 -0.820 -15.608 1.00 93.31 109 CYS A O 1
ATOM 889 N N . PRO A 1 110 ? 1.652 0.225 -14.816 1.00 92.56 110 PRO A N 1
ATOM 890 C CA . PRO A 1 110 ? 2.414 0.086 -16.052 1.00 92.56 110 PRO A CA 1
ATOM 891 C C . PRO A 1 110 ? 2.772 -1.388 -16.297 1.00 92.56 110 PRO A C 1
ATOM 893 O O . PRO A 1 110 ? 2.568 -2.239 -15.437 1.00 92.56 110 PRO A O 1
ATOM 896 N N . SER A 1 111 ? 3.350 -1.698 -17.459 1.00 90.69 111 SER A N 1
ATOM 897 C CA . SER A 1 111 ? 3.828 -3.055 -17.769 1.00 90.69 111 SER A CA 1
ATOM 898 C C . SER A 1 111 ? 5.035 -3.494 -16.930 1.00 90.69 111 SER A C 1
ATOM 900 O O . SER A 1 111 ? 5.399 -4.669 -16.953 1.00 90.69 111 SER A O 1
ATOM 902 N N . SER A 1 112 ? 5.697 -2.560 -16.243 1.00 89.69 112 SER A N 1
ATOM 903 C CA . SER A 1 112 ? 6.831 -2.845 -15.370 1.00 89.69 112 SER A CA 1
ATOM 904 C C . SER A 1 112 ? 6.376 -3.467 -14.042 1.00 89.69 112 SER A C 1
ATOM 906 O O . SER A 1 112 ? 5.368 -3.053 -13.474 1.00 89.69 112 SER A O 1
ATOM 908 N N . PRO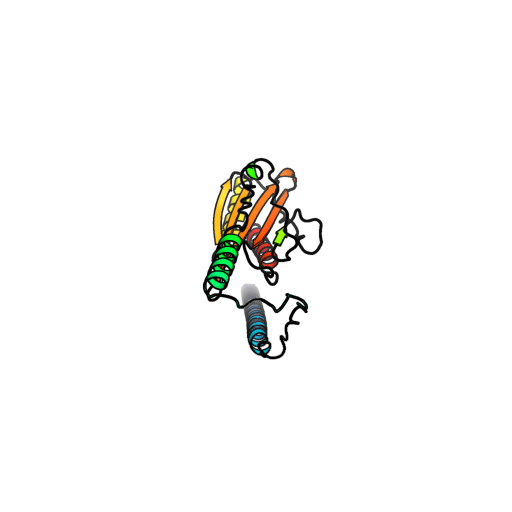 A 1 113 ? 7.158 -4.402 -13.475 1.00 91.00 113 PRO A N 1
ATOM 909 C CA . PRO A 1 113 ? 6.773 -5.173 -12.288 1.00 91.00 113 PRO A CA 1
ATOM 910 C C . PRO A 1 113 ? 6.798 -4.372 -10.974 1.00 91.00 113 PRO A C 1
ATOM 912 O O . PRO A 1 113 ? 6.438 -4.893 -9.923 1.00 91.00 113 PRO A O 1
ATOM 915 N N . ASN A 1 114 ? 7.209 -3.106 -11.020 1.00 93.25 114 ASN A N 1
ATOM 916 C CA . ASN A 1 114 ? 7.329 -2.176 -9.895 1.00 93.25 114 ASN A CA 1
ATOM 917 C C . ASN A 1 114 ? 5.986 -1.557 -9.445 1.00 93.25 114 ASN A C 1
ATOM 919 O O . ASN A 1 114 ? 5.948 -0.432 -8.936 1.00 93.25 114 ASN A O 1
ATOM 923 N N . CYS A 1 115 ? 4.871 -2.252 -9.667 1.00 96.38 115 CYS A N 1
ATOM 924 C CA . CYS A 1 115 ? 3.539 -1.799 -9.293 1.00 96.38 115 CYS A CA 1
ATOM 925 C C . CYS A 1 115 ? 2.666 -2.975 -8.874 1.00 96.38 115 CYS A C 1
ATOM 927 O O . CYS A 1 115 ? 2.665 -4.028 -9.504 1.00 96.38 115 CYS A O 1
ATOM 929 N N . VAL A 1 116 ? 1.874 -2.789 -7.824 1.00 97.56 116 VAL A N 1
ATOM 930 C CA . VAL A 1 116 ? 0.791 -3.711 -7.486 1.00 97.56 116 VAL A CA 1
ATOM 931 C C . VAL A 1 116 ? -0.502 -2.957 -7.225 1.00 97.56 116 VAL A C 1
ATOM 933 O O . VAL A 1 116 ? -0.483 -1.851 -6.686 1.00 97.56 116 VAL A O 1
ATOM 936 N N . SER A 1 117 ? -1.636 -3.551 -7.591 1.00 97.81 117 SER A N 1
ATOM 937 C CA . SER A 1 117 ? -2.961 -2.965 -7.388 1.00 97.81 117 SER A CA 1
ATOM 938 C C . SER A 1 117 ? -4.040 -4.017 -7.136 1.00 97.81 117 SER A C 1
ATOM 940 O O . SER A 1 117 ? -4.044 -5.085 -7.751 1.00 97.81 117 SER A O 1
ATOM 942 N N . SER A 1 118 ? -5.004 -3.690 -6.272 1.00 97.00 118 SER A N 1
ATOM 943 C CA . SER A 1 118 ? -6.232 -4.475 -6.087 1.00 97.00 118 SER A CA 1
ATOM 944 C C . SER A 1 118 ? -7.156 -4.472 -7.298 1.00 97.00 118 SER A C 1
ATOM 946 O O . SER A 1 118 ? -7.972 -5.379 -7.438 1.00 97.00 118 SER A O 1
ATOM 948 N N . TYR A 1 119 ? -7.001 -3.497 -8.196 1.00 95.38 119 TYR A N 1
ATOM 949 C CA . TYR A 1 119 ? -7.764 -3.423 -9.440 1.00 95.38 119 TYR A CA 1
ATOM 950 C C . TYR A 1 119 ? -7.052 -4.045 -10.645 1.00 95.38 119 TYR A C 1
ATOM 952 O O . TYR A 1 119 ? -7.639 -4.063 -11.729 1.00 95.38 119 TYR A O 1
ATOM 960 N N . ALA A 1 120 ? -5.815 -4.531 -10.489 1.00 95.19 120 ALA A N 1
ATOM 961 C CA . ALA A 1 120 ? -5.106 -5.207 -11.568 1.00 95.19 120 ALA A CA 1
ATOM 962 C C . ALA A 1 120 ? -5.710 -6.592 -11.842 1.00 95.19 120 ALA A C 1
ATOM 964 O O . ALA A 1 120 ? -6.077 -7.326 -10.920 1.00 95.19 120 ALA A O 1
ATOM 965 N N . THR A 1 121 ? -5.807 -6.945 -13.121 1.00 93.06 121 THR A N 1
ATOM 966 C CA . THR A 1 121 ? -6.374 -8.220 -13.581 1.00 93.06 121 THR A CA 1
ATOM 967 C C . THR A 1 121 ? -5.308 -9.272 -13.869 1.00 93.06 121 THR A C 1
ATOM 969 O O . THR A 1 121 ? -5.605 -10.464 -13.815 1.00 93.06 121 THR A O 1
ATOM 972 N N . ASP A 1 122 ? -4.070 -8.859 -14.137 1.00 94.25 122 ASP A N 1
ATOM 973 C CA . ASP A 1 122 ? -2.950 -9.758 -14.386 1.00 94.25 122 ASP A CA 1
ATOM 974 C C . ASP A 1 122 ? -2.296 -10.242 -13.080 1.00 94.25 122 ASP A C 1
ATOM 976 O O . ASP A 1 122 ? -2.305 -9.562 -12.054 1.00 94.25 122 ASP A O 1
ATOM 980 N N . ASN A 1 123 ? -1.695 -11.431 -13.107 1.00 92.19 123 ASN A N 1
ATOM 981 C CA . ASN A 1 123 ? -1.115 -12.036 -11.905 1.00 92.19 123 ASN A CA 1
ATOM 982 C C . ASN A 1 123 ? 0.121 -11.296 -11.368 1.00 92.19 123 ASN A C 1
ATOM 984 O O . ASN A 1 123 ? 0.401 -11.394 -10.173 1.00 92.19 123 ASN A O 1
ATOM 988 N N . THR A 1 124 ? 0.844 -10.564 -12.217 1.00 93.00 124 THR A N 1
ATOM 989 C CA . THR A 1 124 ? 2.082 -9.872 -11.838 1.00 93.00 124 THR A CA 1
ATOM 990 C C . THR A 1 124 ? 1.777 -8.690 -10.924 1.00 93.00 124 THR A C 1
ATOM 992 O O . THR A 1 124 ? 2.357 -8.577 -9.839 1.00 93.00 124 THR A O 1
ATOM 995 N N . HIS A 1 125 ? 0.813 -7.855 -11.310 1.00 96.94 125 HIS A N 1
ATOM 996 C CA . HIS A 1 125 ? 0.460 -6.644 -10.574 1.00 96.94 125 HIS A CA 1
ATOM 997 C C . HIS A 1 125 ? -0.670 -6.868 -9.561 1.00 96.94 125 HIS A C 1
ATOM 999 O O . HIS A 1 125 ? -0.842 -6.070 -8.638 1.00 96.94 125 HIS A O 1
ATOM 1005 N N . ARG A 1 126 ? -1.457 -7.945 -9.666 1.00 97.12 126 ARG A N 1
ATOM 1006 C CA . ARG A 1 126 ? -2.581 -8.164 -8.744 1.00 97.12 126 ARG A CA 1
ATOM 1007 C C . ARG A 1 126 ? -2.121 -8.356 -7.300 1.00 97.12 126 ARG A C 1
ATOM 1009 O O . ARG A 1 126 ? -1.199 -9.122 -6.992 1.00 97.12 126 ARG A O 1
ATOM 1016 N N . ILE A 1 127 ? -2.818 -7.686 -6.387 1.00 97.88 127 ILE A N 1
ATOM 1017 C CA . ILE A 1 127 ? -2.691 -7.871 -4.939 1.00 97.88 127 ILE A CA 1
ATOM 1018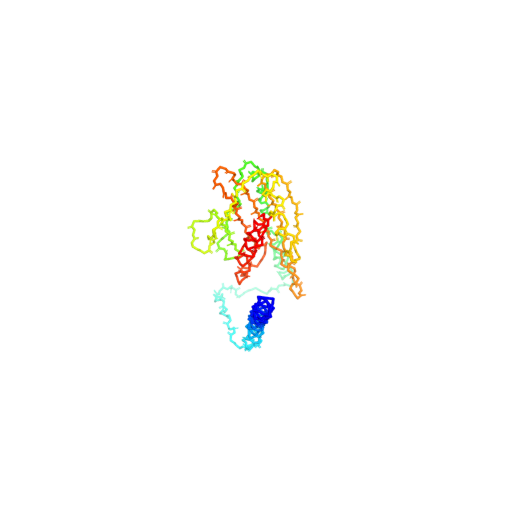 C C . ILE A 1 127 ? -4.060 -7.779 -4.270 1.00 97.88 127 ILE A C 1
ATOM 1020 O O . ILE A 1 127 ? -4.896 -6.982 -4.674 1.00 97.88 127 ILE A O 1
ATOM 1024 N N . ALA A 1 128 ? -4.321 -8.596 -3.251 1.00 97.69 128 ALA A N 1
ATOM 1025 C CA . ALA A 1 128 ? -5.613 -8.571 -2.573 1.00 97.69 128 ALA A CA 1
ATOM 1026 C C . ALA A 1 128 ? -5.874 -7.213 -1.895 1.00 97.69 128 ALA A C 1
ATOM 1028 O O . ALA A 1 128 ? -4.963 -6.616 -1.310 1.00 97.69 128 ALA A O 1
ATOM 1029 N N . ALA A 1 129 ? -7.127 -6.757 -1.949 1.00 97.69 129 ALA A N 1
ATOM 1030 C CA . ALA A 1 129 ? -7.604 -5.665 -1.106 1.00 97.69 129 ALA A CA 1
ATOM 1031 C C . ALA A 1 129 ? -7.448 -6.031 0.382 1.00 97.69 129 ALA A C 1
ATOM 1033 O O . ALA A 1 129 ? -7.306 -7.203 0.739 1.00 97.69 129 ALA A O 1
ATOM 1034 N N . ILE A 1 130 ? -7.435 -5.025 1.251 1.00 98.19 130 ILE A N 1
ATOM 1035 C CA . ILE A 1 130 ? -7.413 -5.226 2.703 1.00 98.19 130 ILE A CA 1
ATOM 1036 C C . ILE A 1 130 ? -8.863 -5.267 3.181 1.00 98.19 130 ILE A C 1
ATOM 1038 O O . ILE A 1 130 ? -9.613 -4.327 2.932 1.00 98.19 130 ILE A O 1
ATOM 1042 N N . GLU A 1 131 ? -9.266 -6.342 3.849 1.00 97.56 131 GLU A N 1
ATOM 1043 C CA . GLU A 1 131 ? -10.605 -6.438 4.434 1.00 97.56 131 GLU A CA 1
ATOM 1044 C C . GLU A 1 131 ? -10.749 -5.405 5.563 1.00 97.56 131 GLU A C 1
ATOM 1046 O O . GLU A 1 131 ? -9.854 -5.239 6.396 1.00 97.56 131 GLU A O 1
ATOM 1051 N N . ALA A 1 132 ? -11.858 -4.668 5.572 1.00 96.44 132 ALA A N 1
ATOM 1052 C CA . ALA A 1 132 ? -12.103 -3.614 6.545 1.00 96.44 132 ALA A CA 1
ATOM 1053 C C . ALA A 1 132 ? -13.597 -3.396 6.762 1.00 96.44 132 ALA A C 1
ATOM 1055 O O . ALA A 1 132 ? -14.363 -3.276 5.812 1.00 96.44 132 ALA A O 1
ATOM 1056 N N . GLN A 1 133 ? -14.000 -3.274 8.022 1.00 94.25 133 GLN A N 1
ATOM 1057 C CA . GLN A 1 133 ? -15.370 -2.956 8.403 1.00 94.25 133 GLN A CA 1
ATOM 1058 C C . GLN A 1 133 ? -15.375 -1.772 9.365 1.00 94.25 133 GLN A C 1
ATOM 1060 O O . GLN A 1 133 ? -14.443 -1.603 10.159 1.00 94.25 133 GLN A O 1
ATOM 1065 N N . GLY A 1 134 ? -16.441 -0.979 9.288 1.00 94.69 134 GLY A N 1
ATOM 1066 C CA . GLY A 1 134 ? -16.701 0.147 10.179 1.00 94.69 134 GLY A CA 1
ATOM 1067 C C . GLY A 1 134 ? -16.960 1.468 9.447 1.00 94.69 134 GLY A C 1
ATOM 1068 O O . GLY A 1 134 ? -16.871 1.534 8.212 1.00 94.69 134 GLY A O 1
ATOM 1069 N N . PRO A 1 135 ? -17.289 2.529 10.205 1.00 96.25 135 PRO A N 1
ATOM 1070 C CA . PRO A 1 135 ? -17.457 3.878 9.681 1.00 96.25 135 PRO A CA 1
ATOM 1071 C C . PRO A 1 135 ? -16.195 4.376 8.969 1.00 96.25 135 PRO A C 1
ATOM 1073 O O . PRO A 1 135 ? -15.074 4.093 9.395 1.00 96.25 135 PRO A O 1
ATOM 1076 N N . VAL A 1 136 ? -16.373 5.170 7.906 1.00 95.94 136 VAL A N 1
ATOM 1077 C CA . VAL A 1 136 ? -15.255 5.735 7.126 1.00 95.94 136 VAL A CA 1
ATOM 1078 C C . VAL A 1 136 ? -14.218 6.436 8.019 1.00 95.94 136 VAL A C 1
ATOM 1080 O O . VAL A 1 136 ? -13.046 6.087 7.895 1.00 95.94 136 VAL A O 1
ATOM 1083 N N . PRO A 1 137 ? -14.583 7.339 8.953 1.00 96.44 137 PRO A N 1
ATOM 1084 C CA . PRO A 1 137 ? -13.585 8.041 9.763 1.00 96.44 137 PRO A CA 1
ATOM 1085 C C . PRO A 1 137 ? -12.702 7.102 10.595 1.00 96.44 137 PRO A C 1
ATOM 1087 O O . PRO A 1 137 ? -11.493 7.300 10.675 1.00 96.44 137 PRO A O 1
ATOM 1090 N N . GLU A 1 138 ? -13.280 6.045 11.169 1.00 96.19 138 GLU A N 1
ATOM 1091 C CA . GLU A 1 138 ? -12.552 5.085 12.006 1.00 96.19 138 GLU A CA 1
ATOM 1092 C C . GLU A 1 138 ? -11.601 4.219 11.179 1.00 96.19 138 GLU A C 1
ATOM 1094 O O . GLU A 1 138 ? -10.427 4.050 11.523 1.00 96.19 138 GLU A O 1
ATOM 1099 N N . VAL A 1 139 ? -12.093 3.697 10.052 1.00 97.25 139 VAL A N 1
ATOM 1100 C CA . VAL A 1 139 ? -11.299 2.864 9.146 1.00 97.25 139 VAL A CA 1
ATOM 1101 C C . VAL A 1 139 ? -10.136 3.659 8.562 1.00 97.25 139 VAL A C 1
ATOM 1103 O O . VAL A 1 139 ? -9.004 3.170 8.557 1.00 97.25 139 VAL A O 1
ATOM 1106 N N . MET A 1 140 ? -10.385 4.891 8.118 1.00 97.19 140 MET A N 1
ATOM 1107 C CA . MET A 1 140 ? -9.351 5.742 7.531 1.00 97.19 140 MET A CA 1
ATOM 1108 C C . MET A 1 140 ? -8.330 6.202 8.576 1.00 97.19 140 MET A C 1
ATOM 1110 O O . MET A 1 140 ? -7.133 6.158 8.295 1.00 97.19 140 MET A O 1
ATOM 1114 N N . ALA A 1 141 ? -8.751 6.516 9.807 1.00 96.69 141 ALA A N 1
ATOM 1115 C CA . ALA A 1 141 ? -7.832 6.823 10.904 1.00 96.69 141 ALA A CA 1
ATOM 1116 C C . ALA A 1 141 ? -6.922 5.629 11.247 1.00 96.69 141 ALA A C 1
ATOM 1118 O O . ALA A 1 141 ? -5.705 5.787 11.385 1.00 96.69 141 ALA A O 1
ATOM 1119 N N . ARG A 1 142 ? -7.479 4.412 11.316 1.00 97.19 142 ARG A N 1
ATOM 1120 C CA . ARG A 1 142 ? -6.696 3.185 11.541 1.00 97.19 142 ARG A CA 1
ATOM 1121 C C . ARG A 1 142 ? -5.733 2.907 10.390 1.00 97.19 142 ARG A C 1
ATOM 1123 O O . ARG A 1 142 ? -4.579 2.547 10.620 1.00 97.19 142 ARG A O 1
ATOM 1130 N N . LEU A 1 143 ? -6.185 3.089 9.151 1.00 98.06 143 LEU A N 1
ATOM 1131 C CA . LEU A 1 143 ? -5.352 2.924 7.964 1.00 98.06 143 LEU A CA 1
ATOM 1132 C C . LEU A 1 143 ? -4.194 3.923 7.947 1.00 98.06 143 LEU A C 1
ATOM 1134 O O . LEU A 1 143 ? -3.050 3.533 7.711 1.00 98.06 143 LEU A O 1
ATOM 1138 N N . LYS A 1 144 ? -4.472 5.190 8.259 1.00 97.75 144 LYS A N 1
ATOM 1139 C CA . LYS A 1 144 ? -3.460 6.233 8.409 1.00 97.75 144 LYS A CA 1
ATOM 1140 C C . LYS A 1 144 ? -2.423 5.836 9.452 1.00 97.75 144 LYS A C 1
ATOM 1142 O O . LYS A 1 144 ? -1.238 5.846 9.138 1.00 97.75 144 LYS A O 1
ATOM 1147 N N . ALA A 1 145 ? -2.856 5.400 10.636 1.00 97.19 145 ALA A N 1
ATOM 1148 C CA . ALA A 1 145 ? -1.958 4.939 11.693 1.00 97.19 145 ALA A CA 1
ATOM 1149 C C . ALA A 1 145 ? -1.071 3.761 11.239 1.00 97.19 145 ALA A C 1
ATOM 1151 O O . ALA A 1 145 ? 0.138 3.748 11.497 1.00 97.19 145 ALA A O 1
ATOM 1152 N N . ALA A 1 146 ? -1.641 2.795 10.511 1.00 97.62 146 ALA A N 1
ATOM 1153 C CA . ALA A 1 146 ? -0.900 1.669 9.946 1.00 97.62 146 ALA A CA 1
ATOM 1154 C C . ALA A 1 146 ? 0.169 2.125 8.934 1.00 97.62 146 ALA A C 1
ATOM 1156 O O . ALA A 1 146 ? 1.306 1.655 8.989 1.00 97.62 146 ALA A O 1
ATOM 1157 N N . ILE A 1 147 ? -0.164 3.073 8.051 1.00 97.44 147 ILE A N 1
ATOM 1158 C CA . ILE A 1 147 ? 0.772 3.659 7.080 1.00 97.44 147 ILE A CA 1
ATOM 1159 C C . ILE A 1 147 ? 1.895 4.415 7.802 1.00 97.44 147 ILE A C 1
ATOM 1161 O O . ILE A 1 147 ? 3.070 4.151 7.544 1.00 97.44 147 ILE A O 1
ATOM 1165 N N . THR A 1 148 ? 1.556 5.304 8.740 1.00 96.38 148 THR A N 1
ATOM 1166 C CA . THR A 1 148 ? 2.528 6.173 9.429 1.00 96.38 148 THR A CA 1
ATOM 1167 C C . THR A 1 148 ? 3.452 5.422 10.385 1.00 96.38 148 THR A C 1
ATOM 1169 O O . THR A 1 148 ? 4.524 5.915 10.721 1.00 96.38 148 THR A O 1
ATOM 1172 N N . THR A 1 149 ? 3.082 4.207 10.798 1.00 96.06 149 THR A N 1
ATOM 1173 C CA . THR A 1 149 ? 3.956 3.314 11.581 1.00 96.06 149 THR A CA 1
ATOM 1174 C C . THR A 1 149 ? 5.153 2.818 10.763 1.00 96.06 149 THR A C 1
ATOM 1176 O O . THR A 1 149 ? 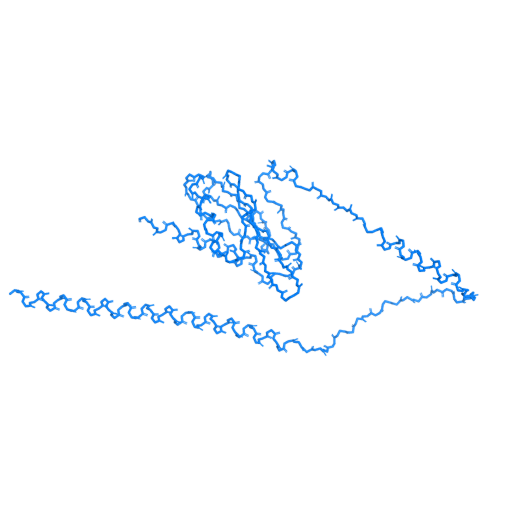6.189 2.434 11.312 1.00 96.06 149 THR A O 1
ATOM 1179 N N . ILE A 1 150 ? 5.037 2.792 9.434 1.00 94.50 150 ILE A N 1
ATOM 1180 C CA . ILE A 1 150 ? 6.130 2.366 8.567 1.00 94.50 150 ILE A CA 1
ATOM 1181 C C . ILE A 1 150 ? 7.110 3.542 8.398 1.00 94.50 150 ILE A C 1
ATOM 1183 O O . ILE A 1 150 ? 6.682 4.631 8.010 1.00 94.50 150 ILE A O 1
ATOM 1187 N N . PRO A 1 151 ? 8.422 3.338 8.637 1.00 91.62 151 PRO A N 1
ATOM 1188 C CA . PRO A 1 151 ? 9.430 4.381 8.466 1.00 91.62 151 PRO A CA 1
ATOM 1189 C C . PRO A 1 151 ? 9.418 4.987 7.062 1.00 91.62 151 PRO A C 1
ATOM 1191 O O . PRO A 1 151 ? 9.163 4.285 6.084 1.00 91.62 151 PRO A O 1
ATOM 1194 N N . GLN A 1 152 ? 9.766 6.274 6.972 1.00 91.44 152 GLN A N 1
ATOM 1195 C CA . GLN A 1 152 ? 9.898 7.018 5.708 1.00 91.44 152 GLN A CA 1
ATOM 1196 C C . GLN A 1 152 ? 8.596 7.143 4.897 1.00 91.44 152 GLN A C 1
ATOM 1198 O O . GLN A 1 152 ? 8.638 7.476 3.711 1.00 91.44 152 GLN A O 1
ATOM 1203 N N . SER A 1 153 ? 7.451 6.893 5.534 1.00 95.38 153 SER A N 1
ATOM 1204 C CA . SER A 1 153 ? 6.131 7.194 4.995 1.00 95.38 153 SER A CA 1
ATOM 1205 C C . SER A 1 153 ? 5.782 8.674 5.201 1.00 95.38 153 SER A C 1
ATOM 1207 O O . SER A 1 153 ? 6.246 9.333 6.133 1.00 95.38 153 SER A O 1
ATOM 1209 N N . THR A 1 154 ? 4.979 9.238 4.307 1.00 96.25 154 THR A N 1
ATOM 1210 C CA . THR A 1 154 ? 4.423 10.590 4.439 1.00 96.25 154 THR A CA 1
ATOM 1211 C C . THR A 1 154 ? 3.060 10.607 3.772 1.00 96.25 154 THR A C 1
ATOM 1213 O O . THR A 1 154 ? 2.971 10.306 2.586 1.00 96.25 154 THR A O 1
ATOM 1216 N N . VAL A 1 155 ? 2.007 10.940 4.515 1.00 96.81 155 VAL A N 1
ATOM 1217 C CA . VAL A 1 155 ? 0.661 11.117 3.950 1.00 96.81 155 VAL A CA 1
ATOM 1218 C C . VAL A 1 155 ? 0.621 12.461 3.230 1.00 96.81 155 VAL A C 1
ATOM 1220 O O . VAL A 1 155 ? 0.889 13.487 3.849 1.00 96.81 155 VAL A O 1
ATOM 1223 N N . GLN A 1 156 ? 0.342 12.439 1.929 1.00 96.38 156 GLN A N 1
ATOM 1224 C CA . GLN A 1 156 ? 0.286 13.630 1.076 1.00 96.38 156 GLN A CA 1
ATOM 1225 C C . GLN A 1 156 ? -1.136 14.185 0.980 1.00 96.38 156 GLN A C 1
ATOM 1227 O O . GLN A 1 156 ? -1.322 15.397 0.953 1.00 96.38 156 GLN A O 1
ATOM 1232 N N . GLN A 1 157 ? -2.137 13.301 0.950 1.00 94.31 157 GLN A N 1
ATOM 1233 C CA . GLN A 1 157 ? -3.541 13.676 0.826 1.00 94.31 157 GLN A CA 1
ATOM 1234 C C . GLN A 1 157 ? -4.426 12.714 1.620 1.00 94.31 157 GLN A C 1
ATOM 1236 O O . GLN A 1 157 ? -4.195 11.504 1.641 1.00 94.31 157 GLN A O 1
ATOM 1241 N N . GLU A 1 158 ? -5.462 13.270 2.237 1.00 94.06 158 GLU A N 1
ATOM 1242 C CA . GLU A 1 158 ? -6.546 12.551 2.896 1.00 94.06 158 GLU A CA 1
ATOM 1243 C C . GLU A 1 158 ? -7.854 13.238 2.500 1.00 94.06 158 GLU A C 1
ATOM 1245 O O . GLU A 1 158 ? -8.025 14.431 2.746 1.00 94.06 158 GLU A O 1
ATOM 1250 N N . ASP A 1 159 ? -8.741 12.507 1.829 1.00 92.56 159 ASP A N 1
ATOM 1251 C CA . ASP A 1 159 ? -10.014 13.034 1.335 1.00 92.56 159 ASP A CA 1
ATOM 1252 C C . ASP A 1 159 ? -11.114 11.981 1.500 1.00 92.56 159 ASP A C 1
ATOM 1254 O O . ASP A 1 159 ? -11.205 11.010 0.743 1.00 92.56 159 ASP A O 1
ATOM 1258 N N . GLY A 1 160 ? -11.927 12.139 2.545 1.00 93.31 160 GLY A N 1
ATOM 1259 C CA . GLY A 1 160 ? -13.025 11.231 2.865 1.00 93.31 160 GLY A CA 1
ATOM 1260 C C . GLY A 1 160 ? -12.562 9.783 3.042 1.00 93.31 160 GLY A C 1
ATOM 1261 O O . GLY A 1 160 ? -11.999 9.420 4.069 1.00 93.31 160 GLY A O 1
ATOM 1262 N N . ASN A 1 161 ? -12.833 8.941 2.043 1.00 95.12 161 ASN A N 1
ATOM 1263 C CA . ASN A 1 161 ? -12.484 7.519 2.022 1.00 95.12 161 ASN A CA 1
ATOM 1264 C C . ASN A 1 161 ? -11.188 7.211 1.249 1.00 95.12 161 ASN A C 1
ATOM 1266 O O . ASN A 1 161 ? -10.936 6.048 0.926 1.00 95.12 161 ASN A O 1
ATOM 1270 N N . TYR A 1 162 ? -10.386 8.229 0.935 1.00 96.38 162 TYR A N 1
ATOM 1271 C CA . TYR A 1 162 ? -9.154 8.122 0.162 1.00 96.38 162 TYR A CA 1
ATOM 1272 C C . TYR A 1 162 ? -7.934 8.626 0.944 1.00 96.38 162 TYR A C 1
ATOM 1274 O O . TYR A 1 162 ? -7.988 9.672 1.589 1.00 96.38 162 TYR A O 1
ATOM 1282 N N . ILE A 1 163 ? -6.818 7.896 0.855 1.00 97.06 163 ILE A N 1
ATOM 1283 C CA . ILE A 1 163 ? -5.500 8.328 1.343 1.00 97.06 163 ILE A CA 1
ATOM 1284 C C . ILE A 1 163 ? -4.466 8.126 0.239 1.00 97.06 163 ILE A C 1
ATOM 1286 O O . ILE A 1 163 ? -4.353 7.034 -0.318 1.00 97.06 163 ILE A O 1
ATOM 1290 N N . HIS A 1 164 ? -3.646 9.150 0.008 1.00 97.50 164 HIS A N 1
ATOM 1291 C CA . HIS A 1 164 ? -2.406 9.051 -0.756 1.00 97.50 164 HIS A CA 1
ATOM 1292 C C . HIS A 1 164 ? -1.211 9.288 0.162 1.00 97.50 164 HIS A C 1
ATOM 1294 O O . HIS A 1 164 ? -1.152 10.270 0.905 1.00 97.50 164 HIS A O 1
ATOM 1300 N N . ALA A 1 165 ? -0.241 8.384 0.107 1.00 97.50 165 ALA A N 1
ATOM 1301 C CA . ALA A 1 165 ? 0.995 8.462 0.862 1.00 97.50 165 ALA A CA 1
ATOM 1302 C C . ALA A 1 165 ? 2.202 8.159 -0.027 1.00 97.50 165 ALA A C 1
ATOM 1304 O O . ALA A 1 165 ? 2.124 7.392 -0.979 1.00 97.50 165 ALA A O 1
ATOM 1305 N N . THR A 1 166 ? 3.349 8.724 0.325 1.00 97.00 166 THR A N 1
ATOM 1306 C CA . THR A 1 166 ? 4.630 8.466 -0.334 1.00 97.00 166 THR A CA 1
ATOM 1307 C C . THR A 1 166 ? 5.584 7.757 0.609 1.00 97.00 166 THR A C 1
ATOM 1309 O O . THR A 1 166 ? 5.666 8.119 1.783 1.00 97.00 166 THR A O 1
ATOM 1312 N N . PHE A 1 167 ? 6.362 6.820 0.084 1.00 94.75 167 PHE A N 1
ATOM 1313 C CA . PHE A 1 167 ? 7.444 6.140 0.783 1.00 94.75 167 PHE A CA 1
ATOM 1314 C C . PHE A 1 167 ? 8.764 6.491 0.116 1.00 94.75 167 PHE A C 1
ATOM 1316 O O . PHE A 1 167 ? 8.949 6.219 -1.067 1.00 94.75 167 PHE A O 1
ATOM 1323 N N . ARG A 1 168 ? 9.679 7.110 0.865 1.00 90.25 168 ARG A N 1
ATOM 1324 C CA . ARG A 1 168 ? 10.970 7.555 0.328 1.00 90.25 168 ARG A CA 1
ATOM 1325 C C . ARG A 1 168 ? 12.098 6.665 0.812 1.00 90.25 168 ARG A C 1
ATOM 1327 O O . ARG A 1 168 ? 12.529 6.792 1.953 1.00 90.25 168 ARG A O 1
ATOM 1334 N N . VAL A 1 169 ? 12.632 5.834 -0.073 1.00 78.56 169 VAL A N 1
ATOM 1335 C CA . VAL A 1 169 ? 13.834 5.048 0.200 1.00 78.56 169 VAL A CA 1
ATOM 1336 C C . VAL A 1 169 ? 15.047 5.843 -0.269 1.00 78.56 169 VAL A C 1
ATOM 1338 O O . VAL A 1 169 ? 15.232 6.098 -1.458 1.00 78.56 169 VAL A O 1
ATOM 1341 N N . LYS A 1 170 ? 15.900 6.244 0.675 1.00 73.50 170 LYS A N 1
ATOM 1342 C CA . LYS A 1 170 ? 17.220 6.796 0.351 1.00 73.50 170 LYS A CA 1
ATOM 1343 C C . LYS A 1 170 ? 18.166 5.632 0.070 1.00 73.50 170 LYS A C 1
ATOM 1345 O O . LYS A 1 170 ? 18.723 5.067 1.008 1.00 73.50 170 LYS A O 1
ATOM 1350 N N . PHE A 1 171 ? 18.316 5.251 -1.197 1.00 65.69 171 PHE A N 1
ATOM 1351 C CA . PHE A 1 171 ? 19.304 4.251 -1.591 1.00 65.69 171 PHE A CA 1
ATOM 1352 C C . PHE A 1 171 ? 20.510 4.931 -2.240 1.00 65.69 171 PHE A C 1
ATOM 1354 O O . PHE A 1 171 ? 20.414 5.476 -3.337 1.00 65.69 171 PHE A O 1
ATOM 1361 N N . LEU A 1 172 ? 21.645 4.877 -1.541 1.00 67.75 172 LEU A N 1
ATOM 1362 C CA . LEU A 1 172 ? 22.960 5.358 -1.970 1.00 67.75 172 LEU A CA 1
ATOM 1363 C C . LEU A 1 172 ? 22.970 6.816 -2.483 1.00 67.75 172 LEU A C 1
ATOM 1365 O O . LEU A 1 172 ? 23.197 7.726 -1.690 1.00 67.75 172 LEU A O 1
ATOM 1369 N N . PHE A 1 173 ? 22.686 7.037 -3.771 1.00 66.44 173 PHE A N 1
ATOM 1370 C CA . PHE A 1 173 ? 22.713 8.345 -4.441 1.00 66.44 173 PHE A CA 1
ATOM 1371 C C . PHE A 1 173 ? 21.385 8.744 -5.111 1.00 66.44 173 PHE A C 1
ATOM 1373 O O . PHE A 1 173 ? 21.252 9.892 -5.528 1.00 66.44 173 PHE A O 1
ATOM 1380 N N . ILE A 1 174 ? 20.397 7.843 -5.216 1.00 68.44 174 ILE A N 1
ATOM 1381 C CA . ILE A 1 174 ? 19.128 8.106 -5.916 1.00 68.44 174 ILE A CA 1
ATOM 1382 C C . ILE A 1 174 ? 17.960 7.876 -4.946 1.00 68.44 174 ILE A C 1
ATOM 1384 O O . ILE A 1 174 ? 17.805 6.773 -4.414 1.00 68.44 174 ILE A O 1
ATOM 1388 N N . PRO A 1 175 ? 17.123 8.895 -4.680 1.00 74.56 175 PRO A N 1
ATOM 1389 C CA . PRO A 1 175 ? 15.921 8.702 -3.889 1.00 74.56 175 PRO A CA 1
ATOM 1390 C C . PRO A 1 175 ? 14.884 7.937 -4.715 1.00 74.56 175 PRO A C 1
ATOM 1392 O O . PRO A 1 175 ? 14.412 8.422 -5.742 1.00 74.56 175 PRO A O 1
ATOM 1395 N N . PHE A 1 176 ? 14.482 6.766 -4.232 1.00 85.44 176 PHE A N 1
ATOM 1396 C CA . PHE A 1 176 ? 13.316 6.070 -4.760 1.00 85.44 176 PHE A CA 1
ATOM 1397 C C . PHE A 1 176 ? 12.093 6.545 -3.991 1.00 85.44 176 PHE A C 1
ATOM 1399 O O . PHE A 1 176 ? 12.079 6.547 -2.757 1.00 85.44 176 PHE A O 1
ATOM 1406 N N . THR A 1 177 ? 11.087 7.009 -4.722 1.00 91.94 177 THR A N 1
ATOM 1407 C CA . THR A 1 177 ? 9.805 7.398 -4.142 1.00 91.94 177 THR A CA 1
ATOM 1408 C C . THR A 1 177 ? 8.740 6.484 -4.700 1.00 91.94 177 THR A C 1
ATOM 1410 O O . THR A 1 177 ? 8.564 6.413 -5.915 1.00 91.94 177 THR A O 1
ATOM 1413 N N . ASP A 1 178 ? 8.021 5.838 -3.796 1.00 94.06 178 ASP A N 1
ATOM 1414 C CA . ASP A 1 178 ? 6.880 5.007 -4.134 1.00 94.06 178 ASP A CA 1
ATOM 1415 C C . ASP A 1 178 ? 5.601 5.685 -3.649 1.00 94.06 178 ASP A C 1
ATOM 1417 O O . ASP A 1 178 ? 5.554 6.210 -2.533 1.00 94.06 178 ASP A O 1
ATOM 1421 N N . ASP A 1 179 ? 4.567 5.666 -4.478 1.00 96.38 179 ASP A N 1
ATOM 1422 C CA . ASP A 1 179 ? 3.229 6.136 -4.151 1.00 96.38 179 ASP A CA 1
ATOM 1423 C C . ASP A 1 179 ? 2.373 4.964 -3.668 1.00 96.38 179 ASP A C 1
ATOM 1425 O O . ASP A 1 179 ? 2.359 3.890 -4.270 1.00 96.38 179 ASP A O 1
ATOM 1429 N N . VAL A 1 180 ? 1.646 5.186 -2.577 1.00 97.69 180 VAL A N 1
ATOM 1430 C CA . VAL A 1 180 ? 0.611 4.297 -2.061 1.00 97.69 180 VAL A CA 1
ATOM 1431 C C . VAL A 1 180 ? -0.706 5.046 -2.062 1.00 97.69 180 VAL A C 1
ATOM 1433 O O . VAL A 1 180 ? -0.837 6.085 -1.418 1.00 97.69 180 VAL A O 1
ATOM 1436 N N . GLU A 1 181 ? -1.684 4.495 -2.761 1.00 97.69 181 GLU A N 1
ATOM 1437 C CA . GLU A 1 181 ? -3.043 5.016 -2.830 1.00 97.69 181 GLU A CA 1
ATOM 1438 C C . GLU A 1 181 ? -3.991 3.986 -2.230 1.00 97.69 181 GLU A C 1
ATOM 1440 O O . GLU A 1 181 ? -3.942 2.805 -2.580 1.00 97.69 181 GLU A O 1
ATOM 1445 N N . CYS A 1 182 ? -4.863 4.434 -1.336 1.00 97.75 182 CYS A N 1
ATOM 1446 C CA . CYS A 1 182 ? -5.842 3.598 -0.666 1.00 97.75 182 CYS A CA 1
ATOM 1447 C C . CYS A 1 182 ? -7.234 4.196 -0.824 1.00 97.75 182 CYS A C 1
ATOM 1449 O O . CYS A 1 182 ? -7.420 5.392 -0.611 1.00 97.75 182 CYS A O 1
ATOM 1451 N N . LEU A 1 183 ? -8.218 3.351 -1.124 1.00 97.12 183 LEU A N 1
ATOM 1452 C CA . LEU A 1 183 ? -9.620 3.732 -1.237 1.00 97.12 183 LEU A CA 1
ATOM 1453 C C . LEU A 1 183 ? -10.480 2.745 -0.453 1.00 97.12 183 LEU A C 1
ATOM 1455 O O . LEU A 1 183 ? -10.582 1.573 -0.821 1.00 97.12 183 LEU A O 1
ATOM 1459 N N . TYR A 1 184 ? -11.125 3.219 0.606 1.00 97.19 184 TYR A N 1
ATOM 1460 C CA . TYR A 1 184 ? -12.069 2.415 1.368 1.00 97.19 184 TYR A CA 1
ATOM 1461 C C . TYR A 1 184 ? -13.446 2.404 0.697 1.00 97.19 184 TYR A C 1
ATOM 1463 O O . TYR A 1 184 ? -14.039 3.452 0.441 1.00 97.19 184 TYR A O 1
ATOM 1471 N N . SER A 1 185 ? -13.967 1.211 0.424 1.00 95.50 185 SER A N 1
ATOM 1472 C CA . SER A 1 185 ? -15.336 0.968 -0.025 1.00 95.50 185 SER A CA 1
ATOM 1473 C C . SER A 1 185 ? -16.122 0.320 1.122 1.00 95.50 185 SER A C 1
ATOM 1475 O O . SER A 1 185 ? -15.978 -0.887 1.340 1.00 95.50 185 SER A O 1
ATOM 1477 N N . PRO A 1 186 ? -16.950 1.092 1.859 1.00 93.88 186 PRO A N 1
ATOM 1478 C CA . PRO A 1 186 ? -17.793 0.549 2.925 1.00 93.88 186 PRO A CA 1
ATOM 1479 C C . PRO A 1 186 ? -18.758 -0.524 2.415 1.00 93.88 186 PRO A C 1
ATOM 1481 O O . PRO A 1 186 ? -18.938 -1.551 3.060 1.00 93.88 186 PRO A O 1
ATOM 1484 N N . GLU A 1 187 ? -19.314 -0.321 1.217 1.00 94.19 187 GLU A N 1
ATOM 1485 C CA . GLU A 1 187 ? -20.245 -1.251 0.564 1.00 94.19 187 GLU A CA 1
ATOM 1486 C C . GLU A 1 187 ? -19.627 -2.634 0.333 1.00 94.19 187 GLU A C 1
ATOM 1488 O O . GLU A 1 187 ? -20.293 -3.652 0.489 1.00 94.19 187 GLU A O 1
ATOM 1493 N N . GLN A 1 188 ? -18.339 -2.677 -0.014 1.00 95.12 188 GLN A N 1
ATOM 1494 C CA . GLN A 1 188 ? -17.614 -3.926 -0.248 1.00 95.12 188 GLN A CA 1
ATOM 1495 C C . GLN A 1 188 ? -16.874 -4.419 0.997 1.00 95.12 188 GLN A C 1
ATOM 1497 O O . GLN A 1 188 ? -16.278 -5.491 0.943 1.00 95.12 188 GLN A O 1
ATOM 1502 N N . SER A 1 189 ? -16.878 -3.641 2.088 1.00 96.50 189 SER A N 1
ATOM 1503 C CA . SER A 1 189 ? -16.072 -3.887 3.289 1.00 96.50 189 SER A CA 1
ATOM 1504 C C . SER A 1 189 ? -14.581 -4.101 2.982 1.00 96.50 189 SER A C 1
ATOM 1506 O O . SER A 1 189 ? -13.925 -4.982 3.541 1.00 96.50 189 SER A O 1
ATOM 1508 N N . LYS A 1 190 ? -14.039 -3.305 2.051 1.00 97.31 190 LYS A N 1
ATOM 1509 C CA . LYS A 1 190 ? -12.672 -3.462 1.531 1.00 97.31 190 LYS A CA 1
ATOM 1510 C C . LYS A 1 190 ? -11.970 -2.132 1.345 1.00 97.31 190 LYS A C 1
ATOM 1512 O O . LYS A 1 190 ? -12.548 -1.173 0.843 1.00 97.31 190 LYS A O 1
ATOM 1517 N N . ILE A 1 191 ? -10.686 -2.103 1.675 1.00 97.81 191 ILE A N 1
ATOM 1518 C CA . ILE A 1 191 ? -9.751 -1.056 1.276 1.00 97.81 191 ILE A CA 1
ATOM 1519 C C . ILE A 1 191 ? -9.009 -1.563 0.044 1.00 97.81 191 ILE A C 1
ATOM 1521 O O . ILE A 1 191 ? -8.144 -2.441 0.126 1.00 97.81 191 ILE A O 1
ATOM 1525 N N . HIS A 1 192 ? -9.356 -1.002 -1.108 1.00 97.81 192 HIS A N 1
ATOM 1526 C CA . HIS A 1 192 ? -8.579 -1.183 -2.326 1.00 97.81 192 HIS A CA 1
ATOM 1527 C C . HIS A 1 192 ? -7.270 -0.419 -2.186 1.00 97.81 192 HIS A C 1
ATOM 1529 O O . HIS A 1 192 ? -7.249 0.673 -1.616 1.00 97.81 192 HIS A O 1
ATOM 1535 N N . ILE A 1 193 ? -6.179 -0.986 -2.694 1.00 98.12 193 ILE A N 1
ATOM 1536 C CA . ILE A 1 193 ? -4.851 -0.388 -2.558 1.00 98.12 193 ILE A CA 1
ATOM 1537 C C . ILE A 1 193 ? -4.042 -0.516 -3.848 1.00 98.12 193 ILE A C 1
ATOM 1539 O O . ILE A 1 193 ? -4.128 -1.520 -4.561 1.00 98.12 193 ILE A O 1
ATOM 1543 N N . ARG A 1 194 ? -3.237 0.504 -4.139 1.00 97.88 194 ARG A N 1
ATOM 1544 C CA . ARG A 1 194 ? -2.178 0.493 -5.150 1.00 97.88 194 ARG A CA 1
ATOM 1545 C C . ARG A 1 194 ? -0.872 0.938 -4.502 1.00 97.88 194 ARG A C 1
ATOM 1547 O O . ARG A 1 194 ? -0.872 1.878 -3.718 1.00 97.88 194 ARG A O 1
ATOM 1554 N N . SER A 1 195 ? 0.228 0.269 -4.833 1.00 97.44 195 SER A N 1
ATOM 1555 C CA . SER A 1 195 ? 1.588 0.687 -4.474 1.00 97.44 195 SER A CA 1
ATOM 1556 C C . SER A 1 195 ? 2.452 0.643 -5.726 1.00 97.44 195 SER A C 1
ATOM 1558 O O . SER A 1 195 ? 2.550 -0.417 -6.342 1.00 97.44 195 SER A O 1
ATOM 1560 N N . ALA A 1 196 ? 3.063 1.763 -6.102 1.00 96.38 196 ALA A N 1
ATOM 1561 C CA . ALA A 1 196 ? 3.825 1.885 -7.342 1.00 96.38 196 ALA A CA 1
ATOM 1562 C C . ALA A 1 196 ? 5.057 2.774 -7.174 1.00 96.38 196 ALA A C 1
ATOM 1564 O O . ALA A 1 196 ? 4.987 3.824 -6.539 1.00 96.38 196 ALA A O 1
ATOM 1565 N N . SER A 1 197 ? 6.166 2.389 -7.797 1.00 94.38 197 SER A N 1
ATOM 1566 C CA . SER A 1 197 ? 7.372 3.217 -7.845 1.00 94.38 197 SER A CA 1
ATOM 1567 C C . SER A 1 197 ? 7.269 4.306 -8.914 1.00 94.38 197 SER A C 1
ATOM 1569 O O . SER A 1 197 ? 6.815 4.045 -10.027 1.00 94.38 197 SER A O 1
ATOM 1571 N N . ARG A 1 198 ? 7.720 5.533 -8.605 1.00 91.38 198 ARG A N 1
ATOM 1572 C CA . ARG A 1 198 ? 7.771 6.640 -9.587 1.00 91.38 198 ARG A CA 1
ATOM 1573 C C . ARG A 1 198 ? 8.848 6.449 -10.650 1.00 91.38 198 ARG A C 1
ATOM 1575 O O . ARG A 1 198 ? 8.757 7.018 -11.733 1.00 91.38 198 ARG A O 1
ATOM 1582 N N . SER A 1 199 ? 9.897 5.706 -10.321 1.00 82.69 199 SER A N 1
ATOM 1583 C CA . SER A 1 199 ? 11.057 5.487 -11.178 1.00 82.69 199 SER A CA 1
ATOM 1584 C C . SER A 1 199 ? 11.698 4.127 -10.898 1.00 82.69 199 SER A C 1
ATOM 1586 O O . SER A 1 199 ? 11.493 3.535 -9.838 1.00 82.69 199 SER A O 1
ATOM 1588 N N . GLY A 1 200 ? 12.489 3.644 -11.861 1.00 79.31 200 GLY A N 1
ATOM 1589 C CA . GLY A 1 200 ? 13.135 2.329 -11.815 1.00 79.31 200 GLY A CA 1
ATOM 1590 C C . GLY A 1 200 ? 12.215 1.211 -12.307 1.00 79.31 200 GLY A C 1
ATOM 1591 O O . GLY A 1 200 ? 11.023 1.227 -12.039 1.00 79.31 200 GLY A O 1
ATOM 1592 N N . TYR A 1 201 ? 12.756 0.246 -13.053 1.00 81.75 201 TYR A N 1
ATOM 1593 C CA . TYR A 1 201 ? 11.958 -0.845 -13.631 1.00 81.75 201 TYR A CA 1
ATOM 1594 C C . TYR A 1 201 ? 11.670 -1.963 -12.619 1.00 81.75 201 TYR A C 1
ATOM 1596 O O . TYR A 1 201 ? 10.590 -2.550 -12.620 1.00 81.75 201 TYR A O 1
ATOM 1604 N N . TRP A 1 202 ? 12.637 -2.248 -11.746 1.00 83.50 202 TRP A N 1
ATOM 1605 C CA . TRP A 1 202 ? 12.578 -3.334 -10.773 1.00 83.50 202 TRP A CA 1
ATOM 1606 C C . TRP A 1 202 ? 12.484 -2.773 -9.357 1.00 83.50 202 TRP A C 1
ATOM 1608 O O . TRP A 1 202 ? 13.270 -1.907 -8.981 1.00 83.50 202 TRP A O 1
ATOM 1618 N N . ASP A 1 203 ? 11.557 -3.306 -8.563 1.00 83.69 203 ASP A N 1
ATOM 1619 C CA . ASP A 1 203 ? 11.384 -2.964 -7.148 1.00 83.69 203 ASP A CA 1
ATOM 1620 C C . ASP A 1 203 ? 11.710 -4.139 -6.209 1.00 83.69 203 ASP A C 1
ATOM 1622 O O . ASP A 1 203 ? 11.523 -4.027 -5.003 1.00 83.69 203 ASP A O 1
ATOM 1626 N N . PHE A 1 204 ? 12.139 -5.289 -6.746 1.00 86.75 204 PHE A N 1
ATOM 1627 C CA . PHE A 1 204 ? 12.362 -6.539 -6.001 1.00 86.75 204 PHE A CA 1
ATOM 1628 C C . PHE A 1 204 ? 11.176 -6.949 -5.101 1.00 86.75 204 PHE A C 1
ATOM 1630 O O . PHE A 1 204 ? 11.353 -7.550 -4.039 1.00 86.75 204 PHE A O 1
ATOM 1637 N N . GLY A 1 205 ? 9.949 -6.609 -5.508 1.00 90.69 205 GLY A N 1
ATOM 1638 C CA . GLY A 1 205 ? 8.728 -6.892 -4.759 1.00 90.69 205 GLY A CA 1
ATOM 1639 C C . GLY A 1 205 ? 8.506 -5.994 -3.540 1.00 90.69 205 GLY A C 1
ATOM 1640 O O . GLY A 1 205 ? 7.630 -6.294 -2.724 1.00 90.69 205 GLY A O 1
ATOM 1641 N N . VAL A 1 206 ? 9.259 -4.901 -3.393 1.00 93.31 206 VAL A N 1
ATOM 1642 C CA . VAL A 1 206 ? 9.111 -3.937 -2.292 1.00 93.31 206 VAL A CA 1
ATOM 1643 C C . VAL A 1 206 ? 7.687 -3.382 -2.225 1.00 93.31 206 VAL A C 1
ATOM 1645 O O . VAL A 1 206 ? 7.129 -3.301 -1.128 1.00 93.31 206 VAL A O 1
ATOM 1648 N N . ASN A 1 207 ? 7.050 -3.074 -3.361 1.00 95.81 207 ASN A N 1
ATOM 1649 C CA . ASN A 1 207 ? 5.672 -2.576 -3.368 1.00 95.81 207 ASN A CA 1
ATOM 1650 C C . ASN A 1 207 ? 4.684 -3.616 -2.821 1.00 95.81 207 ASN A C 1
ATOM 1652 O O . ASN A 1 207 ? 3.824 -3.298 -1.997 1.00 95.81 207 ASN A O 1
ATOM 1656 N N . ARG A 1 208 ? 4.850 -4.888 -3.201 1.00 96.75 208 ARG A N 1
ATOM 1657 C CA . ARG A 1 208 ? 4.045 -5.998 -2.671 1.00 96.75 208 ARG A CA 1
ATOM 1658 C C . ARG A 1 208 ? 4.261 -6.172 -1.170 1.00 96.75 208 ARG A C 1
ATOM 1660 O O . ARG A 1 208 ? 3.297 -6.186 -0.410 1.00 96.75 208 ARG A O 1
ATOM 1667 N N . GLN A 1 209 ? 5.516 -6.237 -0.726 1.00 96.50 209 GLN A N 1
ATOM 1668 C CA . GLN A 1 209 ? 5.859 -6.364 0.695 1.00 96.50 209 GLN A CA 1
ATOM 1669 C C . GLN A 1 209 ? 5.312 -5.200 1.529 1.00 96.50 209 GLN A C 1
ATOM 1671 O O . GLN A 1 209 ? 4.885 -5.400 2.668 1.00 96.50 209 GLN A O 1
ATOM 1676 N N . ARG A 1 210 ? 5.289 -3.988 0.968 1.00 96.62 210 ARG A N 1
ATOM 1677 C CA . ARG A 1 210 ? 4.717 -2.811 1.621 1.00 96.62 210 ARG A CA 1
ATOM 1678 C C . ARG A 1 210 ? 3.228 -2.973 1.876 1.00 96.62 210 ARG A C 1
ATOM 1680 O O . ARG A 1 210 ? 2.799 -2.769 3.008 1.00 96.62 210 ARG A O 1
ATOM 1687 N N . VAL A 1 211 ? 2.457 -3.358 0.863 1.00 98.00 211 VAL A N 1
ATOM 1688 C CA . VAL A 1 211 ? 1.014 -3.585 1.019 1.00 98.00 211 VAL A CA 1
ATOM 1689 C C . VAL A 1 211 ? 0.747 -4.671 2.062 1.00 98.00 211 VAL A C 1
ATOM 1691 O O . VAL A 1 211 ? -0.079 -4.474 2.949 1.00 98.00 211 VAL A O 1
ATOM 1694 N N . GLU A 1 212 ? 1.501 -5.773 2.033 1.00 98.12 212 GLU A N 1
ATOM 1695 C CA . GLU A 1 212 ? 1.399 -6.837 3.041 1.00 98.12 212 GLU A CA 1
ATOM 1696 C C . GLU A 1 212 ? 1.713 -6.337 4.460 1.00 98.12 212 GLU A C 1
ATOM 1698 O O . GLU A 1 212 ? 1.060 -6.719 5.433 1.00 98.12 212 GLU A O 1
ATOM 1703 N N . LYS A 1 213 ? 2.699 -5.446 4.601 1.00 97.62 213 LYS A N 1
ATOM 1704 C CA . LYS A 1 213 ? 3.034 -4.826 5.885 1.00 97.62 213 LYS A CA 1
ATOM 1705 C C . LYS A 1 213 ? 1.919 -3.904 6.376 1.00 97.62 213 LYS A C 1
ATOM 1707 O O . LYS A 1 213 ? 1.568 -3.981 7.552 1.00 97.62 213 LYS A O 1
ATOM 1712 N N . ILE A 1 214 ? 1.357 -3.073 5.496 1.00 98.00 214 ILE A N 1
ATOM 1713 C CA . ILE A 1 214 ? 0.208 -2.210 5.811 1.00 98.00 214 ILE A CA 1
ATOM 1714 C C . ILE A 1 214 ? -0.972 -3.072 6.263 1.00 98.00 214 ILE A C 1
ATOM 1716 O O . ILE A 1 214 ? -1.546 -2.786 7.311 1.00 98.00 214 ILE A O 1
ATOM 1720 N N . ARG A 1 215 ? -1.275 -4.165 5.546 1.00 98.06 215 ARG A N 1
ATOM 1721 C CA . ARG A 1 215 ? -2.345 -5.106 5.904 1.00 98.06 215 ARG A CA 1
ATOM 1722 C C . ARG A 1 215 ? -2.183 -5.630 7.330 1.00 98.06 215 ARG A C 1
ATOM 1724 O O . ARG A 1 215 ? -3.074 -5.454 8.151 1.00 98.06 215 ARG A O 1
ATOM 1731 N N . ARG A 1 216 ? -1.006 -6.169 7.663 1.00 97.62 216 ARG A N 1
ATOM 1732 C CA . ARG A 1 216 ? -0.724 -6.696 9.011 1.00 97.62 216 ARG A CA 1
ATOM 1733 C C . ARG A 1 216 ? -0.827 -5.628 10.101 1.00 97.62 216 ARG A C 1
ATOM 1735 O O . ARG A 1 216 ? -1.267 -5.924 11.207 1.00 97.62 216 ARG A O 1
ATOM 1742 N N . LEU A 1 217 ? -0.365 -4.406 9.831 1.00 96.62 217 LEU A N 1
ATOM 1743 C CA . LEU A 1 217 ? -0.439 -3.303 10.795 1.00 96.62 217 LEU A CA 1
ATOM 1744 C C . LEU A 1 217 ? -1.883 -2.844 11.015 1.00 96.62 217 LEU A C 1
ATOM 1746 O O . LEU A 1 217 ? -2.273 -2.597 12.153 1.00 96.62 217 LEU A O 1
ATOM 1750 N N . PHE A 1 218 ? -2.677 -2.791 9.947 1.00 96.75 218 PHE A N 1
ATOM 1751 C CA . PHE A 1 218 ? -4.097 -2.472 10.014 1.00 96.75 218 PHE A CA 1
ATOM 1752 C C . PHE A 1 218 ? -4.877 -3.524 10.813 1.00 96.75 218 PHE A C 1
ATOM 1754 O O . PHE A 1 218 ? -5.620 -3.165 11.723 1.00 96.75 218 PHE A O 1
ATOM 1761 N N . GLU A 1 219 ? -4.650 -4.812 10.535 1.00 94.56 219 GLU A N 1
ATOM 1762 C CA . GLU A 1 219 ? -5.289 -5.940 11.229 1.00 94.56 219 GLU A CA 1
ATOM 1763 C C . GLU A 1 219 ? -4.936 -5.991 12.721 1.00 94.56 219 GLU A C 1
ATOM 1765 O O . GLU A 1 219 ? -5.805 -6.224 13.556 1.00 94.56 219 GLU A O 1
ATOM 1770 N N . LYS A 1 220 ? -3.683 -5.703 13.098 1.00 90.69 220 LYS A N 1
ATOM 1771 C CA . LYS A 1 220 ? -3.287 -5.632 14.518 1.00 90.69 220 LYS A CA 1
ATOM 1772 C C . LYS A 1 220 ? -4.056 -4.563 15.297 1.00 90.69 220 LYS A C 1
ATOM 1774 O O . LYS A 1 220 ? -4.329 -4.759 16.479 1.00 90.69 220 LYS A O 1
ATOM 1779 N N . GLY A 1 221 ? -4.428 -3.464 14.639 1.00 78.00 221 GLY A N 1
ATOM 1780 C CA . GLY A 1 221 ? -5.280 -2.424 15.217 1.00 78.00 221 GLY A CA 1
ATOM 1781 C C . GLY A 1 221 ? -6.752 -2.828 15.377 1.00 78.00 221 GLY A C 1
ATOM 1782 O O . GLY A 1 221 ? -7.515 -2.067 15.958 1.00 78.00 221 GLY A O 1
ATOM 1783 N N . VAL A 1 222 ? -7.170 -3.993 14.862 1.00 64.12 222 VAL A N 1
ATOM 1784 C CA . VAL A 1 222 ? -8.526 -4.549 15.043 1.00 64.12 222 VAL A CA 1
ATOM 1785 C C . VAL A 1 222 ? -8.635 -5.323 16.364 1.00 64.12 222 VAL A C 1
ATOM 1787 O O . VAL A 1 222 ? -9.680 -5.306 17.000 1.00 64.12 222 VAL A O 1
ATOM 1790 N N . THR A 1 223 ? -7.555 -5.966 16.819 1.00 53.12 223 THR A N 1
ATOM 1791 C CA . THR A 1 223 ? -7.532 -6.873 17.990 1.00 53.12 223 THR A CA 1
ATOM 1792 C C . THR A 1 223 ? -7.470 -6.190 19.367 1.00 53.12 223 THR A C 1
ATOM 1794 O O . THR A 1 223 ? -7.059 -6.809 20.344 1.00 53.12 223 THR A O 1
ATOM 1797 N N . SER A 1 224 ? -7.833 -4.912 19.473 1.00 39.50 224 SER A N 1
ATOM 1798 C CA . SER A 1 224 ? -7.821 -4.155 20.735 1.00 39.50 224 SER A CA 1
ATOM 1799 C C . SER A 1 224 ? -9.232 -3.734 21.139 1.00 39.50 224 SER A C 1
ATOM 1801 O O . SER A 1 224 ? -9.512 -2.543 21.204 1.00 39.50 224 SER A O 1
ATOM 1803 N N . PHE A 1 225 ? -10.109 -4.708 21.383 1.00 35.47 225 PHE A N 1
ATOM 1804 C CA . PHE A 1 225 ? -11.415 -4.508 22.014 1.00 35.47 225 PHE A CA 1
ATOM 1805 C C . PHE A 1 225 ? -11.717 -5.679 22.947 1.00 35.47 225 PHE A C 1
ATOM 1807 O O . PHE A 1 225 ? -11.445 -6.831 22.537 1.00 35.47 225 PHE A O 1
#

Radius of gyration: 28.53 Å; chains: 1; bounding box: 57×51×105 Å

InterPro domains:
  IPR010865 Protein of unknown function DUF1499 [PF07386] (106-217)

pLDDT: mean 77.81, std 18.88, range [35.47, 98.19]

Foldseek 3Di:
DVVVVVVVVVVVVVVVVVVVVVVVVVVVVVVVVVVVVVVVVVVVVVPPPPPDDDPDDDDDDPDDDDDDDDDPVNVVVVVVVVVVVVVPPDPPPVVPPPVCVVVVDDDDDDPFLQKAWCPDPDPSRYDNWQQAEDDQVVLVVLLVVLQVVDPQKDWPDDDRQKTKIWHWDDDDPDIKIKIKIWGDDNVVSTIIIMIGIPDDRDPVCPSVVSVVSSNVSSVVVVPPD

Sequence (225 aa):
MKRQAFFQKKNLHHRLFTEKKHKATDEVLKENIFRRNLQENKTAMLRDFSFSSIVFPIPFFTQLPYGTSMTSQSLLTLLAVWICLGLCSCVTASDSSSDLSKRRRFTPCPSSPNCVSSYATDNTHRIAAIEAQGPVPEVMARLKAAITTIPQSTVQQEDGNYIHATFRVKFLFIPFTDDVECLYSPEQSKIHIRSASRSGYWDFGVNRQRVEKIRRLFEKGVTSF

Organism: NCBI:txid1121442

Secondary structure (DSSP, 8-state):
-HHHHHHHHHHHHHHHHHHHHHHHHHHHHHHHHHHHHHHHHHHHTTTS-------PPPP--------S---HHHHHHHHHHHHHHHT---------HHHHTTS-SPPPPPSSSSEEETT--STTTB-PPEE--S-HHHHHHHHHHHHHTSTTEEEEEEETTEEEEEEEEEETTEEEEEEEEEEEETTTTEEEEEEEESS-S--TTHHHHHHHHHHHHHHHTTS--